Protein AF-A0A0B1SXX2-F1 (afdb_monomer_lite)

Radius of gyration: 34.98 Å; chains: 1; bounding box: 94×60×92 Å

Structure (mmCIF, N/CA/C/O backbone):
data_AF-A0A0B1SXX2-F1
#
_entry.id   AF-A0A0B1SXX2-F1
#
loop_
_atom_site.group_PDB
_atom_site.id
_atom_site.type_symbol
_atom_site.label_atom_id
_atom_site.label_alt_id
_atom_site.label_comp_id
_atom_site.label_asym_id
_atom_site.label_entity_id
_atom_site.label_seq_id
_atom_site.pdbx_PDB_ins_code
_atom_site.Cartn_x
_atom_site.Cartn_y
_atom_site.Cartn_z
_atom_site.occupancy
_atom_site.B_iso_or_equiv
_atom_site.auth_seq_id
_atom_site.auth_comp_id
_atom_site.auth_asym_id
_atom_site.auth_atom_id
_atom_site.pdbx_PDB_model_num
ATOM 1 N N . MET A 1 1 ? -47.640 12.838 12.685 1.00 38.44 1 MET A N 1
ATOM 2 C CA . MET A 1 1 ? -46.553 13.290 11.793 1.00 38.44 1 MET A CA 1
ATOM 3 C C . MET A 1 1 ? -46.350 12.170 10.792 1.00 38.44 1 MET A C 1
ATOM 5 O O . MET A 1 1 ? -45.943 11.088 11.199 1.00 38.44 1 MET A O 1
ATOM 9 N N . ALA A 1 2 ? -46.852 12.367 9.574 1.00 39.47 2 ALA A N 1
ATOM 10 C CA . ALA A 1 2 ? -46.887 11.352 8.527 1.00 39.47 2 ALA A CA 1
ATOM 11 C C . ALA A 1 2 ? -45.463 11.078 8.031 1.00 39.47 2 ALA A C 1
ATOM 13 O O . ALA A 1 2 ? -44.698 12.017 7.825 1.00 39.47 2 ALA A O 1
ATOM 14 N N . TRP A 1 3 ? -45.111 9.803 7.911 1.00 39.62 3 TRP A N 1
ATOM 15 C CA . TRP A 1 3 ? -43.877 9.366 7.275 1.00 39.62 3 TRP A CA 1
ATOM 16 C C . TRP A 1 3 ? -44.219 9.134 5.806 1.00 39.62 3 TRP A C 1
ATOM 18 O O . TRP A 1 3 ? -45.039 8.270 5.508 1.00 39.62 3 TRP A O 1
ATOM 28 N N . GLU A 1 4 ? -43.671 9.962 4.921 1.00 40.25 4 GLU A N 1
ATOM 29 C CA . GLU A 1 4 ? -43.727 9.747 3.476 1.00 40.25 4 GLU A CA 1
ATOM 30 C C . GLU A 1 4 ? -42.872 8.519 3.134 1.00 40.25 4 GLU A C 1
ATOM 32 O O . GLU A 1 4 ? -41.682 8.469 3.456 1.00 40.25 4 GLU A O 1
ATOM 37 N N . ASP A 1 5 ? -43.504 7.517 2.523 1.00 46.09 5 ASP A N 1
ATOM 38 C CA . ASP A 1 5 ? -42.837 6.397 1.863 1.00 46.09 5 ASP A CA 1
ATOM 39 C C . ASP A 1 5 ? -42.033 6.942 0.671 1.00 46.09 5 ASP A C 1
ATOM 41 O O . ASP A 1 5 ? -42.562 7.157 -0.418 1.00 46.09 5 ASP A O 1
ATOM 45 N N . GLU A 1 6 ? -40.742 7.204 0.885 1.00 47.69 6 GLU A N 1
ATOM 46 C CA . GLU A 1 6 ? -39.795 7.484 -0.196 1.00 47.69 6 GLU A CA 1
ATOM 47 C C . GLU A 1 6 ? -39.447 6.154 -0.888 1.00 47.69 6 GLU A C 1
ATOM 49 O O . GLU A 1 6 ? -38.603 5.372 -0.437 1.00 47.69 6 GLU A O 1
ATOM 54 N N . GLU A 1 7 ? -40.167 5.877 -1.973 1.00 42.81 7 GLU A N 1
ATOM 55 C CA . GLU A 1 7 ? -39.945 4.752 -2.875 1.00 42.81 7 GLU A CA 1
ATOM 56 C C . GLU A 1 7 ? -38.532 4.846 -3.480 1.00 42.81 7 GLU A C 1
ATOM 58 O O . GLU A 1 7 ? -38.200 5.747 -4.250 1.00 42.81 7 GLU A O 1
ATOM 63 N N . PHE A 1 8 ? -37.659 3.921 -3.078 1.00 40.41 8 PHE A N 1
ATOM 64 C CA . PHE A 1 8 ? -36.295 3.802 -3.584 1.00 40.41 8 PHE A CA 1
ATOM 65 C C . PHE A 1 8 ? -36.336 3.236 -5.010 1.00 40.41 8 PHE A C 1
ATOM 67 O O . PHE A 1 8 ? -36.324 2.021 -5.205 1.00 40.41 8 PHE A O 1
ATOM 74 N N . GLU A 1 9 ? -36.411 4.116 -6.010 1.00 41.41 9 GLU A N 1
ATOM 75 C CA . GLU A 1 9 ? -36.274 3.730 -7.415 1.00 41.41 9 GLU A CA 1
ATOM 76 C C . GLU A 1 9 ? -34.853 3.204 -7.701 1.00 41.41 9 GLU A C 1
ATOM 78 O O . GLU A 1 9 ? -33.850 3.889 -7.490 1.00 41.41 9 GLU A O 1
ATOM 83 N N . ASP A 1 10 ? -34.771 1.969 -8.209 1.00 41.34 10 ASP A N 1
ATOM 84 C CA . ASP A 1 10 ? -33.535 1.302 -8.627 1.00 41.34 10 ASP A CA 1
ATOM 85 C C . ASP A 1 10 ? -32.775 2.109 -9.706 1.00 41.34 10 ASP A C 1
ATOM 87 O O . ASP A 1 10 ? -33.121 2.102 -10.894 1.00 41.34 10 ASP A O 1
ATOM 91 N N . ASP A 1 11 ? -31.665 2.735 -9.301 1.00 44.66 11 ASP A N 1
ATOM 92 C CA . ASP A 1 11 ? -30.718 3.497 -10.142 1.00 44.66 11 ASP A CA 1
ATOM 93 C C . ASP A 1 11 ? -30.168 2.696 -11.353 1.00 44.66 11 ASP A C 1
ATOM 95 O O . ASP A 1 11 ? -29.676 3.267 -12.332 1.00 44.66 11 ASP A O 1
ATOM 99 N N . ASP A 1 12 ? -30.283 1.363 -11.338 1.00 44.81 12 ASP A N 1
ATOM 100 C CA . ASP A 1 12 ? -29.745 0.471 -12.373 1.00 44.81 12 ASP A CA 1
ATOM 101 C C . ASP A 1 12 ? -30.521 0.526 -13.706 1.00 44.81 12 ASP A C 1
ATOM 103 O O . ASP A 1 12 ? -29.951 0.240 -14.763 1.00 44.81 12 ASP A O 1
ATOM 107 N N . LYS A 1 13 ? -31.796 0.951 -13.714 1.00 41.09 13 LYS A N 1
ATOM 108 C CA . LYS A 1 13 ? -32.587 1.062 -14.962 1.00 41.09 13 LYS A CA 1
ATOM 109 C C . LYS A 1 13 ? -32.386 2.383 -15.710 1.00 41.09 13 LYS A C 1
ATOM 111 O O . LYS A 1 13 ? -32.702 2.462 -16.897 1.00 41.09 13 LYS A O 1
ATOM 116 N N . ARG A 1 14 ? -31.825 3.416 -15.070 1.00 40.06 14 ARG A N 1
ATOM 117 C CA . ARG A 1 14 ? -31.601 4.733 -15.702 1.00 40.06 14 ARG A CA 1
ATOM 118 C C . ARG A 1 14 ? -30.356 4.767 -16.595 1.00 40.06 14 ARG A C 1
ATOM 120 O O . ARG A 1 14 ? -30.252 5.619 -17.478 1.00 40.06 14 ARG A O 1
ATOM 127 N N . ALA A 1 15 ? -29.421 3.840 -16.390 1.00 43.47 15 ALA A N 1
ATOM 128 C CA . ALA A 1 15 ? -28.135 3.824 -17.083 1.00 43.47 15 ALA A CA 1
ATOM 129 C C . ALA A 1 15 ? -28.200 3.308 -18.535 1.00 43.47 15 ALA A C 1
ATOM 131 O O . ALA A 1 15 ? -27.293 3.594 -19.313 1.00 43.47 15 ALA A O 1
ATOM 132 N N . SER A 1 16 ? -29.248 2.575 -18.927 1.00 42.81 16 SER A N 1
ATOM 133 C CA . SER A 1 16 ? -29.294 1.873 -20.220 1.00 42.81 16 SER A CA 1
ATOM 134 C C . SER A 1 16 ? -29.963 2.642 -21.368 1.00 42.81 16 SER A C 1
ATOM 136 O O . SER A 1 16 ? -29.916 2.168 -22.498 1.00 42.81 16 SER A O 1
ATOM 138 N N . LYS A 1 17 ? -30.560 3.822 -21.126 1.00 42.28 17 LYS A N 1
ATOM 139 C CA . LYS A 1 17 ? -31.376 4.540 -22.135 1.00 42.28 17 LYS A CA 1
ATOM 140 C C . LYS A 1 17 ? -30.916 5.964 -22.475 1.00 42.28 17 LYS A C 1
ATOM 142 O O . LYS A 1 17 ? -31.708 6.780 -22.934 1.00 42.28 17 LYS A O 1
ATOM 147 N N . ARG A 1 18 ? -29.638 6.284 -22.262 1.00 43.81 18 ARG A N 1
ATOM 148 C CA . ARG A 1 18 ? -29.017 7.510 -22.793 1.00 43.81 18 ARG A CA 1
ATOM 149 C C . ARG A 1 18 ? -27.901 7.128 -23.756 1.00 43.81 18 ARG A C 1
ATOM 151 O O . ARG A 1 18 ? -26.726 7.194 -23.406 1.00 43.81 18 ARG A O 1
ATOM 158 N N . GLU A 1 19 ? -28.268 6.712 -24.965 1.00 45.94 19 GLU A N 1
ATOM 159 C CA . GLU A 1 19 ? -27.345 6.857 -26.089 1.00 45.94 19 GLU A CA 1
ATOM 160 C C . GLU A 1 19 ? -27.118 8.358 -26.274 1.00 45.94 19 GLU A C 1
ATOM 162 O O . GLU A 1 19 ? -28.038 9.110 -26.584 1.00 45.94 19 GLU A O 1
ATOM 167 N N . ALA A 1 20 ? -25.913 8.815 -25.941 1.00 48.19 20 ALA A N 1
ATOM 168 C CA . ALA A 1 20 ? -25.550 10.215 -26.050 1.00 48.19 20 ALA A CA 1
ATOM 169 C C . ALA A 1 20 ? -25.502 10.599 -27.533 1.00 48.19 20 ALA A C 1
ATOM 171 O O . ALA A 1 20 ? -24.623 10.142 -28.269 1.00 48.19 20 ALA A O 1
ATOM 172 N N . GLU A 1 21 ? -26.443 11.439 -27.959 1.00 43.25 21 GLU A N 1
ATOM 173 C CA . GLU A 1 21 ? -26.400 12.108 -29.253 1.00 43.25 21 GLU A CA 1
ATOM 174 C C . GLU A 1 21 ? -25.042 12.806 -29.405 1.00 43.25 21 GLU A C 1
ATOM 176 O O . GLU A 1 21 ? -24.606 13.565 -28.535 1.00 43.25 21 GLU A O 1
ATOM 181 N N . LYS A 1 22 ? -24.334 12.512 -30.502 1.00 53.94 22 LYS A N 1
ATOM 182 C CA . LYS A 1 22 ? -23.057 13.148 -30.844 1.00 53.94 22 LYS A CA 1
ATOM 183 C C . LYS A 1 22 ? -23.320 14.584 -31.291 1.00 53.94 22 LYS A C 1
ATOM 185 O O . LYS A 1 22 ? -23.250 14.899 -32.475 1.00 53.94 22 LYS A O 1
ATOM 190 N N . THR A 1 23 ? -23.623 15.456 -30.339 1.00 47.38 23 THR A N 1
ATOM 191 C CA . THR A 1 23 ? -23.624 16.898 -30.556 1.00 47.38 23 THR A CA 1
ATOM 192 C C . THR A 1 23 ? -22.193 17.348 -30.826 1.00 47.38 23 THR A C 1
ATOM 194 O O . THR A 1 23 ? -21.265 17.006 -30.091 1.00 47.38 23 THR A O 1
ATOM 197 N N . ILE A 1 24 ? -22.032 18.089 -31.914 1.00 56.12 24 ILE A N 1
ATOM 198 C CA . ILE A 1 24 ? -20.782 18.619 -32.449 1.00 56.12 24 ILE A CA 1
ATOM 199 C C . ILE A 1 24 ? -20.126 19.487 -31.362 1.00 56.12 24 ILE A C 1
ATOM 201 O O . ILE A 1 24 ? -20.618 20.559 -31.025 1.00 56.12 24 ILE A O 1
ATOM 205 N N . LEU A 1 25 ? -19.053 18.978 -30.754 1.00 49.06 25 LEU A N 1
ATOM 206 C CA . LEU A 1 25 ? -18.318 19.628 -29.668 1.00 49.06 25 LEU A CA 1
ATOM 207 C C . LEU A 1 25 ? -17.176 20.465 -30.253 1.00 49.06 25 LEU A C 1
ATOM 209 O O . LEU A 1 25 ? -16.381 19.954 -31.044 1.00 49.06 25 LEU A O 1
ATOM 213 N N . GLY A 1 26 ? -17.112 21.739 -29.853 1.00 58.38 26 GLY A N 1
ATOM 214 C CA . GLY A 1 26 ? -16.069 22.690 -30.246 1.00 58.38 26 GLY A CA 1
ATOM 215 C C . GLY A 1 26 ? -14.650 22.160 -30.013 1.00 58.38 26 GLY A C 1
ATOM 216 O O . GLY A 1 26 ? -14.427 21.241 -29.221 1.00 58.38 26 GLY A O 1
ATOM 217 N N . GLU A 1 27 ? -13.687 22.739 -30.730 1.00 60.66 27 GLU A N 1
ATOM 218 C CA . GLU A 1 27 ? -12.319 22.227 -30.880 1.00 60.66 27 GLU A CA 1
ATOM 219 C C . GLU A 1 27 ? -11.578 21.892 -29.574 1.00 60.66 27 GLU A C 1
ATOM 221 O O . GLU A 1 27 ? -10.757 20.970 -29.556 1.00 60.66 27 GLU A O 1
ATOM 226 N N . ASP A 1 28 ? -11.945 22.544 -28.472 1.00 60.97 28 ASP A N 1
ATOM 227 C CA . ASP A 1 28 ? -11.335 22.391 -27.148 1.00 60.97 28 ASP A CA 1
ATOM 228 C C . ASP A 1 28 ? -11.799 21.152 -26.357 1.00 60.97 28 ASP A C 1
ATOM 230 O O . ASP A 1 28 ? -11.174 20.775 -25.361 1.00 60.97 28 ASP A O 1
ATOM 234 N N . LEU A 1 29 ? -12.870 20.479 -26.796 1.00 61.47 29 LEU A N 1
ATOM 235 C CA . LEU A 1 29 ? -13.431 19.284 -26.146 1.00 61.47 29 LEU A CA 1
ATOM 236 C C . LEU A 1 29 ? -13.191 17.991 -26.940 1.00 61.47 29 LEU A C 1
ATOM 238 O O . LEU A 1 29 ? -13.744 16.939 -26.602 1.00 61.47 29 LEU A O 1
ATOM 242 N N . LYS A 1 30 ? -12.317 18.030 -27.958 1.00 68.19 30 LYS A N 1
ATOM 243 C CA . LYS A 1 30 ? -11.840 16.817 -28.638 1.00 68.19 30 LYS A CA 1
ATOM 244 C C . LYS A 1 30 ? -11.280 15.841 -27.583 1.00 68.19 30 LYS A C 1
ATOM 246 O O . LYS A 1 30 ? -10.455 16.242 -26.754 1.00 68.19 30 LYS A O 1
ATOM 251 N N . PRO A 1 31 ? -11.695 14.558 -27.577 1.00 67.50 31 PRO A N 1
ATOM 252 C CA . PRO A 1 31 ? -11.193 13.592 -26.609 1.00 67.50 31 PRO A CA 1
ATOM 253 C C . PRO A 1 31 ? -9.675 13.486 -26.761 1.00 67.50 31 PRO A C 1
ATOM 255 O O . PRO A 1 31 ? -9.177 12.989 -27.772 1.00 67.50 31 PRO A O 1
ATOM 258 N N . LYS A 1 32 ? -8.923 13.971 -25.762 1.00 70.31 32 LYS A N 1
ATOM 259 C CA . LYS A 1 32 ? -7.459 13.874 -25.766 1.00 70.31 32 LYS A CA 1
ATOM 260 C C . LYS A 1 32 ? -7.076 12.411 -25.969 1.00 70.31 32 LYS A C 1
ATOM 262 O O . LYS A 1 32 ? -7.531 11.543 -25.218 1.00 70.31 32 LYS A O 1
ATOM 267 N N . ALA A 1 33 ? -6.250 12.146 -26.981 1.00 78.00 33 ALA A N 1
ATOM 268 C CA . ALA A 1 33 ? -5.800 10.797 -27.292 1.00 78.00 33 ALA A CA 1
ATOM 269 C C . ALA A 1 33 ? -5.255 10.127 -26.021 1.00 78.00 33 ALA A C 1
ATOM 271 O O . ALA A 1 33 ? -4.433 10.696 -25.293 1.00 78.00 33 ALA A O 1
ATOM 272 N N . LYS A 1 34 ? -5.751 8.922 -25.719 1.00 75.00 34 LYS A N 1
ATOM 273 C CA . LYS A 1 34 ? -5.321 8.170 -24.536 1.00 75.00 34 LYS A CA 1
ATOM 274 C C . LYS A 1 34 ? -3.820 7.913 -24.662 1.00 75.00 34 LYS A C 1
ATOM 276 O O . LYS A 1 34 ? -3.388 7.201 -25.565 1.00 75.00 34 LYS A O 1
ATOM 281 N N . LYS A 1 35 ? -3.022 8.477 -23.749 1.00 78.12 35 LYS A N 1
ATOM 282 C CA . LYS A 1 35 ? -1.579 8.208 -23.687 1.00 78.12 35 LYS A CA 1
ATOM 283 C C . LYS A 1 35 ? -1.373 6.695 -23.542 1.00 78.12 35 LYS A C 1
ATOM 285 O O . LYS A 1 35 ? -1.924 6.087 -22.619 1.00 78.12 35 LYS A O 1
ATOM 290 N N . ARG A 1 36 ? -0.614 6.085 -24.460 1.00 81.25 36 ARG A N 1
ATOM 291 C CA . ARG A 1 36 ? -0.270 4.654 -24.402 1.00 81.25 36 ARG A CA 1
ATOM 292 C C . ARG A 1 36 ? 0.419 4.375 -23.063 1.00 81.25 36 ARG A C 1
ATOM 294 O O . ARG A 1 36 ? 1.288 5.133 -22.639 1.00 81.25 36 ARG A O 1
ATOM 301 N N . ARG A 1 37 ? 0.002 3.316 -22.364 1.00 84.94 37 ARG A N 1
ATOM 302 C CA . ARG A 1 37 ? 0.627 2.917 -21.094 1.00 84.94 37 ARG A CA 1
ATOM 303 C C . ARG A 1 37 ? 1.923 2.180 -21.416 1.00 84.94 37 ARG A C 1
ATOM 305 O O . ARG A 1 37 ? 1.864 1.113 -22.016 1.00 84.94 37 ARG A O 1
ATOM 312 N N . LEU A 1 38 ? 3.058 2.751 -21.026 1.00 89.56 38 LEU A N 1
ATOM 313 C CA . LEU A 1 38 ? 4.362 2.122 -21.223 1.00 89.56 38 LEU A CA 1
ATOM 314 C C . LEU A 1 38 ? 4.606 1.024 -20.181 1.00 89.56 38 LEU A C 1
ATOM 316 O O . LEU A 1 38 ? 4.158 1.117 -19.033 1.00 89.56 38 LEU A O 1
ATOM 320 N N . THR A 1 39 ? 5.340 -0.011 -20.582 1.00 92.94 39 THR A N 1
ATOM 321 C CA . THR A 1 39 ? 5.873 -1.018 -19.659 1.00 92.94 39 THR A CA 1
ATOM 322 C C . THR A 1 39 ? 7.029 -0.433 -18.831 1.00 92.94 39 THR A C 1
ATOM 324 O O . THR A 1 39 ? 7.650 0.544 -19.248 1.00 92.94 39 THR A O 1
ATOM 327 N N . PRO A 1 40 ? 7.375 -1.014 -17.665 1.00 93.44 40 PRO A N 1
ATOM 328 C CA . PRO A 1 40 ? 8.536 -0.572 -16.882 1.00 93.44 40 PRO A CA 1
ATOM 329 C C . PRO A 1 40 ? 9.849 -0.585 -17.677 1.00 93.44 40 PRO A C 1
ATOM 331 O O . PRO A 1 40 ? 10.714 0.252 -17.462 1.00 93.44 40 PRO A O 1
ATOM 334 N N . GLU A 1 41 ? 9.973 -1.527 -18.611 1.00 92.00 41 GLU A N 1
ATOM 335 C CA . GLU A 1 41 ? 11.119 -1.654 -19.513 1.00 92.00 41 GLU A CA 1
ATOM 336 C C . GLU A 1 41 ? 11.163 -0.515 -20.539 1.00 92.00 41 GLU A C 1
ATOM 338 O O . GLU A 1 41 ? 12.215 0.070 -20.762 1.00 92.00 41 GLU A O 1
ATOM 343 N N . GLN A 1 42 ? 10.012 -0.137 -21.101 1.00 92.25 42 GLN A N 1
ATOM 344 C CA . GLN A 1 42 ? 9.904 1.013 -22.003 1.00 92.25 42 GLN A CA 1
ATOM 345 C C . GLN A 1 42 ? 10.136 2.344 -21.279 1.00 92.25 42 GLN A C 1
ATOM 347 O O . GLN A 1 42 ? 10.678 3.270 -21.870 1.00 92.25 42 GLN A O 1
ATOM 352 N N . LEU A 1 43 ? 9.745 2.450 -20.006 1.00 93.50 43 LEU A N 1
ATOM 353 C CA . LEU A 1 43 ? 10.061 3.620 -19.183 1.00 93.50 43 LEU A CA 1
ATOM 354 C C . LEU A 1 43 ? 11.566 3.736 -18.927 1.00 93.50 43 LEU A C 1
ATOM 356 O O . LEU A 1 43 ? 12.102 4.832 -19.041 1.00 93.50 43 LEU A O 1
ATOM 360 N N . ALA A 1 44 ? 12.245 2.618 -18.652 1.00 94.12 44 ALA A N 1
ATOM 361 C CA . ALA A 1 44 ? 13.699 2.598 -18.499 1.00 94.12 44 ALA A CA 1
ATOM 362 C C . ALA A 1 44 ? 14.427 2.954 -19.809 1.00 94.12 44 ALA A C 1
ATOM 364 O O . ALA A 1 44 ? 15.379 3.726 -19.785 1.00 94.12 44 ALA A O 1
ATOM 365 N N . LEU A 1 45 ? 13.947 2.470 -20.961 1.00 93.19 45 LEU A N 1
ATOM 366 C CA . LEU A 1 45 ? 14.451 2.919 -22.266 1.00 93.19 45 LEU A CA 1
ATOM 367 C C . LEU A 1 45 ? 14.218 4.418 -22.484 1.00 93.19 45 LEU A C 1
ATOM 369 O O . LEU A 1 45 ? 15.110 5.122 -22.942 1.00 93.19 45 LEU A O 1
ATOM 373 N N . GLY A 1 46 ? 13.032 4.919 -22.131 1.00 92.31 46 GLY A N 1
ATOM 374 C CA . GLY A 1 46 ? 12.725 6.347 -22.203 1.00 92.31 46 GLY A CA 1
ATOM 375 C C . GLY A 1 46 ? 13.669 7.189 -21.344 1.00 92.31 46 GLY A C 1
ATOM 376 O O . GLY A 1 46 ? 14.109 8.248 -21.775 1.00 92.31 46 GLY A O 1
ATOM 377 N N . GLU A 1 47 ? 14.038 6.700 -20.160 1.00 92.75 47 GLU A N 1
ATOM 378 C CA . GLU A 1 47 ? 15.053 7.331 -19.313 1.00 92.75 47 GLU A CA 1
ATOM 379 C C . GLU A 1 47 ? 16.428 7.366 -19.996 1.00 92.75 47 GLU A C 1
ATOM 381 O O . GLU A 1 47 ? 17.073 8.410 -19.986 1.00 92.75 47 GLU A O 1
ATOM 386 N N . GLN A 1 48 ? 16.854 6.281 -20.653 1.00 91.69 48 GLN A N 1
ATOM 387 C CA . GLN A 1 48 ? 18.113 6.252 -21.412 1.00 91.69 48 GLN A CA 1
ATOM 388 C C . GLN A 1 48 ? 18.118 7.217 -22.601 1.00 91.69 48 GLN A C 1
ATOM 390 O O . GLN A 1 48 ? 19.138 7.855 -22.855 1.00 91.69 48 GLN A O 1
ATOM 395 N N . LEU A 1 49 ? 16.988 7.367 -23.296 1.00 93.12 49 LEU A N 1
ATOM 396 C CA . LEU A 1 49 ? 16.841 8.357 -24.368 1.00 93.12 49 LEU A CA 1
ATOM 397 C C . LEU A 1 49 ? 16.973 9.794 -23.838 1.00 93.12 49 LEU A C 1
ATOM 399 O O . LEU A 1 49 ? 17.541 10.648 -24.510 1.00 93.12 49 LEU A O 1
ATOM 403 N N . ILE A 1 50 ? 16.464 10.062 -22.632 1.00 94.69 50 ILE A N 1
ATOM 404 C CA . ILE A 1 50 ? 16.513 11.392 -22.005 1.00 94.69 50 ILE A CA 1
ATOM 405 C C . ILE A 1 50 ? 17.893 11.684 -21.401 1.00 94.69 50 ILE A C 1
ATOM 407 O O . ILE A 1 50 ? 18.322 12.835 -21.392 1.00 94.69 50 ILE A O 1
ATOM 411 N N . TYR A 1 51 ? 18.582 10.665 -20.882 1.00 92.44 51 TYR A N 1
ATOM 412 C CA . TYR A 1 51 ? 19.804 10.835 -20.095 1.00 92.44 51 TYR A CA 1
ATOM 413 C C . TYR A 1 51 ? 20.923 11.555 -20.857 1.00 92.44 51 TYR A C 1
ATOM 415 O O . TYR A 1 51 ? 21.568 12.449 -20.309 1.00 92.44 51 TYR A O 1
ATOM 423 N N . SER A 1 52 ? 21.176 11.178 -22.114 1.00 94.69 52 SER A N 1
ATOM 424 C CA . SER A 1 52 ? 22.224 11.793 -22.929 1.00 94.69 52 SER A CA 1
ATOM 425 C C . SER A 1 52 ? 22.015 11.552 -24.425 1.00 94.69 52 SER A C 1
ATOM 427 O O . SER A 1 52 ? 21.411 10.563 -24.832 1.00 94.69 52 SER A O 1
ATOM 429 N N . SER A 1 53 ? 22.600 12.409 -25.265 1.00 94.06 53 SER A N 1
ATOM 430 C CA . SER A 1 53 ? 22.603 12.210 -26.722 1.00 94.06 53 SER A CA 1
ATOM 431 C C . SER A 1 53 ? 23.363 10.953 -27.159 1.00 94.06 53 SER A C 1
ATOM 433 O O . SER A 1 53 ? 23.033 10.368 -28.185 1.00 94.06 53 SER A O 1
ATOM 435 N N . LYS A 1 54 ? 24.366 10.515 -26.387 1.00 94.19 54 LYS A N 1
ATOM 436 C CA . LYS A 1 54 ? 25.124 9.285 -26.662 1.00 94.19 54 LYS A CA 1
ATOM 437 C C . LYS A 1 54 ? 24.289 8.044 -26.372 1.00 94.19 54 LYS A C 1
ATOM 439 O O . LYS A 1 54 ? 24.152 7.195 -27.239 1.00 94.19 54 LYS A O 1
ATOM 444 N N . SER A 1 55 ? 23.667 7.990 -25.197 1.00 93.00 55 SER A N 1
ATOM 445 C CA . SER A 1 55 ? 22.764 6.895 -24.837 1.00 93.00 55 SER A CA 1
ATOM 446 C C . SER A 1 55 ? 21.540 6.840 -25.752 1.00 93.00 55 SER A C 1
ATOM 448 O O . SER A 1 55 ? 21.060 5.753 -26.051 1.00 93.00 55 SER A O 1
ATOM 450 N N . ALA A 1 56 ? 21.064 7.984 -26.256 1.00 94.31 56 ALA A N 1
ATOM 451 C CA . ALA A 1 56 ? 20.033 8.004 -27.289 1.00 94.31 56 ALA A CA 1
ATOM 452 C C . ALA A 1 56 ? 20.495 7.312 -28.584 1.00 94.31 56 ALA A C 1
ATOM 454 O O . ALA A 1 56 ? 19.807 6.413 -29.064 1.00 94.31 56 ALA A O 1
ATOM 455 N N . ARG A 1 57 ? 21.690 7.650 -29.091 1.00 95.06 57 ARG A N 1
ATOM 456 C CA . ARG A 1 57 ? 22.277 6.998 -30.277 1.00 95.06 57 ARG A CA 1
ATOM 457 C C . ARG A 1 57 ? 22.490 5.499 -30.076 1.00 95.06 57 ARG A C 1
ATOM 459 O O . ARG A 1 57 ? 22.159 4.720 -30.956 1.00 95.06 57 ARG A O 1
ATOM 466 N N . GLU A 1 58 ? 22.967 5.078 -28.906 1.00 93.12 58 GLU A N 1
ATOM 467 C CA . GLU A 1 58 ? 23.135 3.652 -28.585 1.00 93.12 58 GLU A CA 1
ATOM 468 C C . GLU A 1 58 ? 21.801 2.887 -28.638 1.00 93.12 58 GLU A C 1
ATOM 470 O O . GLU A 1 58 ? 21.749 1.743 -29.091 1.00 93.12 58 GLU A O 1
ATOM 475 N N . VAL A 1 59 ? 20.703 3.513 -28.200 1.00 93.25 59 VAL A N 1
ATOM 476 C CA . VAL A 1 59 ? 19.357 2.926 -28.288 1.00 93.25 59 VAL A CA 1
ATOM 477 C C . VAL A 1 59 ? 18.869 2.868 -29.741 1.00 93.25 59 VAL A C 1
ATOM 479 O O . VAL A 1 59 ? 18.257 1.872 -30.129 1.00 93.25 59 VAL A O 1
ATOM 482 N N . GLU A 1 60 ? 19.155 3.890 -30.550 1.00 93.00 60 GLU A N 1
ATOM 483 C CA . GLU A 1 60 ? 18.838 3.919 -31.988 1.00 93.00 60 GLU A CA 1
ATOM 484 C C . GLU A 1 60 ? 19.595 2.826 -32.756 1.00 93.00 60 GLU A C 1
ATOM 486 O O . GLU A 1 60 ? 18.987 2.042 -33.488 1.00 93.00 60 GLU A O 1
ATOM 491 N N . GLU A 1 61 ? 20.902 2.708 -32.523 1.00 93.06 61 GLU A N 1
ATOM 492 C CA . GLU A 1 61 ? 21.747 1.651 -33.083 1.00 93.06 61 GLU A CA 1
ATOM 493 C C . GLU A 1 61 ? 21.284 0.265 -32.623 1.00 93.06 61 GLU A C 1
ATOM 495 O O . GLU A 1 61 ? 21.211 -0.670 -33.419 1.00 93.06 61 GLU A O 1
ATOM 500 N N . TRP A 1 62 ? 20.892 0.118 -31.351 1.00 91.75 62 TRP A N 1
ATOM 501 C CA . TRP A 1 62 ? 20.338 -1.139 -30.847 1.00 91.75 62 TRP A CA 1
ATOM 502 C C . TRP A 1 62 ? 19.020 -1.524 -31.538 1.00 91.75 62 TRP A C 1
ATOM 504 O O . TRP A 1 62 ? 18.735 -2.726 -31.671 1.00 91.75 62 TRP A O 1
ATOM 514 N N . GLY A 1 63 ? 18.238 -0.527 -31.967 1.00 90.25 63 GLY A N 1
ATOM 515 C CA . GLY A 1 63 ? 16.993 -0.691 -32.711 1.00 90.25 63 GLY A CA 1
ATOM 516 C C . GLY A 1 63 ? 17.191 -1.432 -34.031 1.00 90.25 63 GLY A C 1
ATOM 517 O O . GLY A 1 63 ? 16.379 -2.297 -34.358 1.00 90.25 63 GLY A O 1
ATOM 518 N N . TRP A 1 64 ? 18.311 -1.199 -34.717 1.00 90.44 64 TRP A N 1
ATOM 519 C CA . TRP A 1 64 ? 18.712 -1.984 -35.881 1.00 90.44 64 TRP A CA 1
ATOM 520 C C . TRP A 1 64 ? 19.169 -3.388 -35.463 1.00 90.44 64 TRP A C 1
ATOM 522 O O . TRP A 1 64 ? 20.139 -3.589 -34.727 1.00 90.44 64 TRP A O 1
ATOM 532 N N . ASN A 1 65 ? 18.417 -4.408 -35.878 1.00 88.50 65 ASN A N 1
ATOM 533 C CA . ASN A 1 65 ? 18.661 -5.796 -35.501 1.00 88.50 65 ASN A CA 1
ATOM 534 C C . ASN A 1 65 ? 18.109 -6.777 -36.549 1.00 88.50 65 ASN A C 1
ATOM 536 O O . ASN A 1 65 ? 17.468 -6.379 -37.510 1.00 88.50 65 ASN A O 1
ATOM 540 N N . ARG A 1 66 ? 18.351 -8.079 -36.356 1.00 87.25 66 ARG A N 1
ATOM 541 C CA . ARG A 1 66 ? 17.891 -9.140 -37.273 1.00 87.25 66 ARG A CA 1
ATOM 542 C C . ARG A 1 66 ? 16.370 -9.140 -37.508 1.00 87.25 66 ARG A C 1
ATOM 544 O O . ARG A 1 66 ? 15.928 -9.633 -38.534 1.00 87.25 66 ARG A O 1
ATOM 551 N N . TYR A 1 67 ? 15.594 -8.623 -36.562 1.00 85.56 67 TYR A N 1
ATOM 552 C CA . TYR A 1 67 ? 14.134 -8.706 -36.510 1.00 85.56 67 TYR A CA 1
ATOM 553 C C . TYR A 1 67 ? 13.443 -7.392 -36.928 1.00 85.56 67 TYR A C 1
ATOM 555 O O . TYR A 1 67 ? 12.305 -7.144 -36.533 1.00 85.56 67 TYR A O 1
ATOM 563 N N . THR A 1 68 ? 14.132 -6.499 -37.651 1.00 81.38 68 THR A N 1
ATOM 564 C CA . THR A 1 68 ? 13.560 -5.211 -38.091 1.00 81.38 68 THR A CA 1
ATOM 565 C C . THR A 1 68 ? 12.743 -5.301 -39.374 1.00 81.38 68 THR A C 1
ATOM 567 O O . THR A 1 68 ? 11.893 -4.445 -39.598 1.00 81.38 68 THR A O 1
ATOM 570 N N . ASN A 1 69 ? 12.983 -6.317 -40.204 1.00 76.75 69 ASN A N 1
ATOM 571 C CA . ASN A 1 69 ? 12.317 -6.486 -41.494 1.00 76.75 69 ASN A CA 1
ATOM 572 C C . ASN A 1 69 ? 11.175 -7.495 -41.341 1.00 76.75 69 ASN A C 1
ATOM 574 O O . ASN A 1 69 ? 11.373 -8.680 -41.589 1.00 76.75 69 ASN A O 1
ATOM 578 N N . ASN A 1 70 ? 10.016 -7.026 -40.878 1.00 79.75 70 ASN A N 1
ATOM 579 C CA . ASN A 1 70 ? 8.830 -7.868 -40.721 1.00 79.75 70 ASN A CA 1
ATOM 580 C C . ASN A 1 70 ? 7.907 -7.687 -41.930 1.00 79.75 70 ASN A C 1
ATOM 582 O O . ASN A 1 70 ? 7.584 -6.551 -42.282 1.00 79.75 70 ASN A O 1
ATOM 586 N N . ASP A 1 71 ? 7.487 -8.798 -42.531 1.00 84.81 71 ASP A N 1
ATOM 587 C CA . ASP A 1 71 ? 6.518 -8.817 -43.626 1.00 84.81 71 ASP A CA 1
ATOM 588 C C . ASP A 1 71 ? 5.103 -8.468 -43.111 1.00 84.81 71 ASP A C 1
ATOM 590 O O . ASP A 1 71 ? 4.787 -8.633 -41.928 1.00 84.81 71 ASP A O 1
ATOM 594 N N . GLU A 1 72 ? 4.231 -7.968 -43.991 1.00 87.00 72 GLU A N 1
ATOM 595 C CA . GLU A 1 72 ? 2.836 -7.640 -43.663 1.00 87.00 72 GLU A CA 1
ATOM 596 C C . GLU A 1 72 ? 1.871 -8.731 -44.169 1.00 87.00 72 GLU A C 1
ATOM 598 O O . GLU A 1 72 ? 2.132 -9.395 -45.170 1.00 87.00 72 GLU A O 1
ATOM 603 N N . GLY A 1 73 ? 0.731 -8.923 -43.490 1.00 88.56 73 GLY A N 1
ATOM 604 C CA . GLY A 1 73 ? -0.328 -9.848 -43.934 1.00 88.56 73 GLY A CA 1
ATOM 605 C C . GLY A 1 73 ? -0.202 -11.305 -43.465 1.00 88.56 73 GLY A C 1
ATOM 606 O O . GLY A 1 73 ? -0.784 -12.198 -44.081 1.0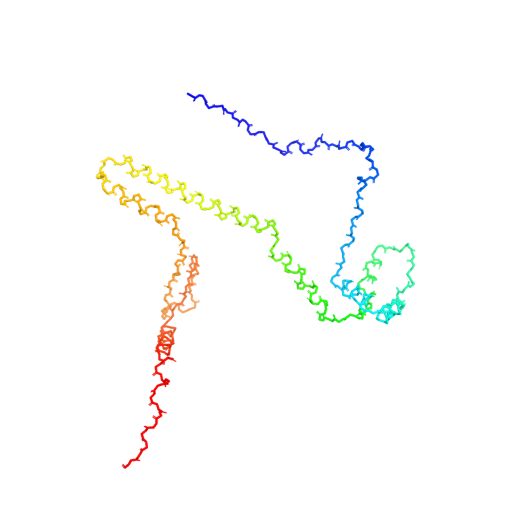0 88.56 73 GLY A O 1
ATOM 607 N N . LEU A 1 74 ? 0.536 -11.566 -42.384 1.00 90.06 74 LEU A N 1
ATOM 608 C CA . LEU A 1 74 ? 0.733 -12.916 -41.853 1.00 90.06 74 LEU A CA 1
ATOM 609 C C . LEU A 1 74 ? -0.434 -13.368 -40.960 1.00 90.06 74 LEU A C 1
ATOM 611 O O . LEU A 1 74 ? -1.072 -12.535 -40.313 1.00 90.06 74 LEU A O 1
ATOM 615 N N . PRO A 1 75 ? -0.699 -14.685 -40.870 1.00 94.94 75 PRO A N 1
ATOM 616 C CA . PRO A 1 75 ? -1.696 -15.219 -39.949 1.00 94.94 75 PRO A CA 1
ATOM 617 C C . PRO A 1 75 ? -1.406 -14.866 -38.482 1.00 94.94 75 PRO A C 1
ATOM 619 O O . PRO A 1 75 ? -0.264 -14.949 -38.028 1.00 94.94 75 PRO A O 1
ATOM 622 N N . ASP A 1 76 ? -2.458 -14.589 -37.707 1.00 93.25 76 ASP A N 1
ATOM 623 C CA . ASP A 1 76 ? -2.343 -14.186 -36.295 1.00 93.25 76 ASP A CA 1
ATOM 624 C C . ASP A 1 76 ? -1.553 -15.190 -35.441 1.00 93.25 76 ASP A C 1
ATOM 626 O O . ASP A 1 76 ? -0.761 -14.797 -34.585 1.00 93.25 76 ASP A O 1
ATOM 630 N N . TRP A 1 77 ? -1.720 -16.494 -35.694 1.00 93.94 77 TRP A N 1
ATOM 631 C CA . TRP A 1 77 ? -1.013 -17.540 -34.948 1.00 93.94 77 TRP A CA 1
ATOM 632 C C . TRP A 1 77 ? 0.509 -17.470 -35.140 1.00 93.94 77 TRP A C 1
ATOM 634 O O . TRP A 1 77 ? 1.253 -17.772 -34.208 1.00 93.94 77 TRP A O 1
ATOM 644 N N . PHE A 1 78 ? 0.964 -17.049 -36.323 1.00 91.75 78 PHE A N 1
ATOM 645 C CA . PHE A 1 78 ? 2.379 -16.905 -36.647 1.00 91.75 78 PHE A CA 1
ATOM 646 C C . PHE A 1 78 ? 2.955 -15.649 -35.983 1.00 91.75 78 PHE A C 1
ATOM 648 O O . PHE A 1 78 ? 3.958 -15.730 -35.280 1.00 91.75 78 PHE A O 1
ATOM 655 N N . VAL A 1 79 ? 2.249 -14.516 -36.077 1.00 91.38 79 VAL A N 1
ATOM 656 C CA . VAL A 1 79 ? 2.642 -13.250 -35.428 1.00 91.38 79 VAL A CA 1
ATOM 657 C C . VAL A 1 79 ? 2.711 -13.391 -33.901 1.00 91.38 79 VAL A C 1
ATOM 659 O O . VAL A 1 79 ? 3.600 -12.844 -33.239 1.00 91.38 79 VAL A O 1
ATOM 662 N N . GLU A 1 80 ? 1.775 -14.127 -33.299 1.00 91.38 80 GLU A N 1
ATOM 663 C CA . GLU A 1 80 ? 1.797 -14.397 -31.862 1.00 91.38 80 GLU A CA 1
ATOM 664 C C . GLU A 1 80 ? 2.985 -15.255 -31.428 1.00 91.38 80 GLU A C 1
ATOM 666 O O . GLU A 1 80 ? 3.510 -15.045 -30.325 1.00 91.38 80 GLU A O 1
ATOM 671 N N . ASP A 1 81 ? 3.381 -16.220 -32.257 1.00 93.12 81 ASP A N 1
ATOM 672 C CA . ASP A 1 81 ? 4.526 -17.083 -31.993 1.00 93.12 81 ASP A CA 1
ATOM 673 C C . ASP A 1 81 ? 5.850 -16.330 -32.167 1.00 93.12 81 ASP A C 1
ATOM 675 O O . ASP A 1 81 ? 6.701 -16.356 -31.271 1.00 93.12 81 ASP A O 1
ATOM 679 N N . GLU A 1 82 ? 5.972 -15.533 -33.230 1.00 90.38 82 GLU A N 1
ATOM 680 C CA . GLU A 1 82 ? 7.098 -14.621 -33.423 1.00 90.38 82 GLU A CA 1
ATOM 681 C C . GLU A 1 82 ? 7.241 -13.672 -32.236 1.00 90.38 82 GLU A C 1
ATOM 683 O O . GLU A 1 82 ? 8.311 -13.579 -31.642 1.00 90.38 82 GLU A O 1
ATOM 688 N N . ARG A 1 83 ? 6.159 -13.044 -31.763 1.00 88.88 83 ARG A N 1
ATOM 689 C CA . ARG A 1 83 ? 6.223 -12.127 -30.610 1.00 88.88 83 ARG A CA 1
ATOM 690 C C . ARG A 1 83 ? 6.782 -12.781 -29.337 1.00 88.88 83 ARG A C 1
ATOM 692 O O . ARG A 1 83 ? 7.318 -12.078 -28.472 1.00 88.88 83 ARG A O 1
ATOM 699 N N . LYS A 1 84 ? 6.636 -14.100 -29.169 1.00 90.69 84 LYS A N 1
ATOM 700 C CA . LYS A 1 84 ? 7.186 -14.836 -28.017 1.00 90.69 84 LYS A CA 1
ATOM 701 C C . LYS A 1 84 ? 8.680 -15.098 -28.184 1.00 90.69 84 LYS A C 1
ATOM 703 O O . LYS A 1 84 ? 9.427 -14.873 -27.229 1.00 90.69 84 LYS A O 1
ATOM 708 N N . HIS A 1 85 ? 9.098 -15.546 -29.366 1.00 88.94 85 HIS A N 1
ATOM 709 C CA . HIS A 1 85 ? 10.452 -16.043 -29.620 1.00 88.94 85 HIS A CA 1
ATOM 710 C C . HIS A 1 85 ? 11.412 -14.970 -30.165 1.00 88.94 85 HIS A C 1
ATOM 712 O O . HIS A 1 85 ? 12.605 -14.988 -29.861 1.00 88.94 85 HIS A O 1
ATOM 718 N N . TYR A 1 86 ? 10.906 -13.980 -30.898 1.00 88.25 86 TYR A N 1
ATOM 719 C CA . TYR A 1 86 ? 11.677 -12.924 -31.556 1.00 88.25 86 TYR A CA 1
ATOM 720 C C . TYR A 1 86 ? 11.858 -11.734 -30.608 1.00 88.25 86 TYR A C 1
ATOM 722 O O . TYR A 1 86 ? 11.287 -10.657 -30.777 1.00 88.25 86 TYR A O 1
ATOM 730 N N . ARG A 1 87 ? 12.645 -11.932 -29.541 1.00 86.06 87 ARG A N 1
ATOM 731 C CA . ARG A 1 87 ? 12.900 -10.893 -28.528 1.00 86.06 87 ARG A CA 1
ATOM 732 C C . ARG A 1 87 ? 14.393 -10.698 -28.285 1.00 86.06 87 ARG A C 1
ATOM 734 O O . ARG A 1 87 ? 15.047 -11.519 -27.646 1.00 86.06 87 ARG A O 1
ATOM 741 N N . LYS A 1 88 ? 14.928 -9.563 -28.744 1.00 88.00 88 LYS A N 1
ATOM 742 C CA . LYS A 1 88 ? 16.276 -9.097 -28.380 1.00 88.00 88 LYS A CA 1
ATOM 743 C C . LYS A 1 88 ? 16.264 -8.565 -26.941 1.00 88.00 88 LYS A C 1
ATOM 745 O O . LYS A 1 88 ? 15.328 -7.875 -26.538 1.00 88.00 88 LYS A O 1
ATOM 750 N N . GLN A 1 89 ? 17.303 -8.879 -26.168 1.00 87.94 89 GLN A N 1
ATOM 751 C CA . GLN A 1 89 ? 17.466 -8.349 -24.811 1.00 87.94 89 GLN A CA 1
ATOM 752 C C . GLN A 1 89 ? 17.668 -6.830 -24.866 1.00 87.94 89 GLN A C 1
ATOM 754 O O . GLN A 1 89 ? 18.530 -6.344 -25.602 1.00 87.94 89 GLN A O 1
ATOM 759 N N . LEU A 1 90 ? 16.862 -6.099 -24.098 1.00 88.31 90 LEU A N 1
ATOM 760 C CA . LEU A 1 90 ? 16.900 -4.639 -24.037 1.00 88.31 90 LEU A CA 1
ATOM 761 C C . LEU A 1 90 ? 18.217 -4.151 -23.405 1.00 88.31 90 LEU A C 1
ATOM 763 O O . LEU A 1 90 ? 18.643 -4.739 -22.406 1.00 88.31 90 LEU A O 1
ATOM 767 N N . PRO A 1 91 ? 18.827 -3.059 -23.904 1.00 88.12 91 PRO A N 1
ATOM 768 C CA . PRO A 1 91 ? 20.083 -2.513 -23.395 1.00 88.12 91 PRO A CA 1
ATOM 769 C C . PRO A 1 91 ? 19.854 -1.666 -22.130 1.00 88.12 91 PRO A C 1
ATOM 771 O O . PRO A 1 91 ? 20.448 -0.610 -21.963 1.00 88.12 91 PRO A O 1
ATOM 774 N N . VAL A 1 92 ? 18.968 -2.108 -21.232 1.00 88.12 92 VAL A N 1
ATOM 775 C CA . VAL A 1 92 ? 18.575 -1.380 -20.016 1.00 88.12 92 VAL A CA 1
ATOM 776 C C . VAL A 1 92 ? 19.206 -1.991 -18.773 1.00 88.12 92 VAL A C 1
ATOM 778 O O . VAL A 1 92 ? 19.379 -3.209 -18.666 1.00 88.12 92 VAL A O 1
ATOM 781 N N . ASN A 1 93 ? 19.479 -1.157 -17.770 1.00 90.38 93 ASN A N 1
ATOM 782 C CA . ASN A 1 93 ? 19.912 -1.657 -16.475 1.00 90.38 93 ASN A CA 1
ATOM 783 C C . ASN A 1 93 ? 18.740 -2.339 -15.745 1.00 90.38 93 ASN A C 1
ATOM 785 O O . ASN A 1 93 ? 17.666 -1.759 -15.557 1.00 90.38 93 ASN A O 1
ATOM 789 N N . LYS A 1 94 ? 18.960 -3.568 -15.260 1.00 91.00 94 LYS A N 1
ATOM 790 C CA . LYS A 1 94 ? 17.975 -4.318 -14.462 1.00 91.00 94 LYS A CA 1
ATOM 791 C C . LYS A 1 94 ? 17.538 -3.544 -13.213 1.00 91.00 94 LYS A C 1
ATOM 793 O O . LYS A 1 94 ? 16.364 -3.604 -12.852 1.00 91.00 94 LYS A O 1
ATOM 798 N N . ALA A 1 95 ? 18.445 -2.781 -12.600 1.00 92.00 95 ALA A N 1
ATOM 799 C CA . ALA A 1 95 ? 18.145 -1.974 -11.419 1.00 92.00 95 ALA A CA 1
ATOM 800 C C . ALA A 1 95 ? 17.084 -0.891 -11.700 1.00 92.00 95 ALA A C 1
ATOM 802 O O . ALA A 1 95 ? 16.126 -0.765 -10.937 1.00 92.00 95 ALA A O 1
ATOM 803 N N . GLN A 1 96 ? 17.198 -0.181 -12.829 1.00 90.62 96 GLN A N 1
ATOM 804 C CA . GLN A 1 96 ? 16.226 0.840 -13.247 1.00 90.62 96 GLN A CA 1
ATOM 805 C C . GLN A 1 96 ? 14.852 0.211 -13.513 1.00 90.62 96 GLN A C 1
ATOM 807 O O . GLN A 1 96 ? 13.823 0.680 -13.027 1.00 90.62 96 GLN A O 1
ATOM 812 N N . VAL A 1 97 ? 14.820 -0.928 -14.212 1.00 94.38 97 VAL A N 1
ATOM 813 C CA . VAL A 1 97 ? 13.568 -1.660 -14.469 1.00 94.38 97 VAL A CA 1
ATOM 814 C C . VAL A 1 97 ? 12.896 -2.095 -13.162 1.00 94.38 97 VAL A C 1
ATOM 816 O O . VAL A 1 97 ? 11.670 -2.022 -13.027 1.00 94.38 97 VAL A O 1
ATOM 819 N N . GLU A 1 98 ? 13.673 -2.553 -12.180 1.00 94.62 98 GLU A N 1
ATOM 820 C CA . GLU A 1 98 ? 13.154 -2.901 -10.858 1.00 94.62 98 GLU A CA 1
ATOM 821 C C . GLU A 1 98 ? 12.588 -1.700 -10.106 1.00 94.62 98 GLU A C 1
ATOM 823 O O . GLU A 1 98 ? 11.569 -1.844 -9.427 1.00 94.62 98 GLU A O 1
ATOM 828 N N . GLU A 1 99 ? 13.203 -0.529 -10.226 1.00 94.00 99 GLU A N 1
ATOM 829 C CA . GLU A 1 99 ? 12.703 0.706 -9.632 1.00 94.00 99 GLU A CA 1
ATOM 830 C C . GLU A 1 99 ? 11.330 1.084 -10.198 1.00 94.00 99 GLU A C 1
ATOM 832 O O . GLU A 1 99 ? 10.371 1.259 -9.438 1.00 94.00 99 GLU A O 1
ATOM 837 N N . TYR A 1 100 ? 11.166 1.070 -11.523 1.00 94.69 100 TYR A N 1
ATOM 838 C CA . TYR A 1 100 ? 9.861 1.307 -12.147 1.00 94.69 100 TYR A CA 1
ATOM 839 C C . TYR A 1 100 ? 8.824 0.243 -11.767 1.00 94.69 100 TYR A C 1
ATOM 841 O O . TYR A 1 100 ? 7.657 0.567 -11.519 1.00 94.69 100 TYR A O 1
ATOM 849 N N . LYS A 1 101 ? 9.231 -1.028 -11.643 1.00 94.50 101 LYS A N 1
ATOM 850 C CA . LYS A 1 101 ? 8.358 -2.101 -11.133 1.00 94.50 101 LYS A CA 1
ATOM 851 C C . LYS A 1 101 ? 7.942 -1.847 -9.682 1.00 94.50 101 LYS A C 1
ATOM 853 O O . LYS A 1 101 ? 6.777 -2.065 -9.343 1.00 94.50 101 LYS A O 1
ATOM 858 N N . LYS A 1 102 ? 8.858 -1.386 -8.824 1.00 93.94 102 LYS A N 1
ATOM 859 C CA . LYS A 1 102 ? 8.573 -1.025 -7.425 1.00 93.94 102 LYS A CA 1
ATOM 860 C C . LYS A 1 102 ? 7.599 0.148 -7.361 1.00 93.94 102 LYS A C 1
ATOM 862 O O . LYS A 1 102 ? 6.588 0.022 -6.675 1.00 93.94 102 LYS A O 1
ATOM 867 N N . ARG A 1 103 ? 7.819 1.205 -8.147 1.00 91.75 103 ARG A N 1
ATOM 868 C CA . ARG A 1 103 ? 6.917 2.362 -8.249 1.00 91.75 103 ARG A CA 1
ATOM 869 C C . ARG A 1 103 ? 5.508 1.951 -8.679 1.00 91.75 103 ARG A C 1
ATOM 871 O O . ARG A 1 103 ? 4.525 2.332 -8.049 1.00 91.75 103 ARG A O 1
ATOM 878 N N . LEU A 1 104 ? 5.391 1.114 -9.711 1.00 90.19 104 LEU A N 1
ATOM 879 C CA . LEU A 1 104 ? 4.093 0.604 -10.161 1.00 90.19 104 LEU A CA 1
ATOM 880 C C . LEU A 1 104 ? 3.413 -0.254 -9.083 1.00 90.19 104 LEU A C 1
ATOM 882 O O . LEU A 1 104 ? 2.205 -0.147 -8.863 1.00 90.19 104 LEU A O 1
ATOM 886 N N . ARG A 1 105 ? 4.185 -1.096 -8.386 1.00 89.69 105 ARG A N 1
ATOM 887 C CA . ARG A 1 105 ? 3.679 -1.907 -7.276 1.00 89.69 105 ARG A CA 1
ATOM 888 C C . ARG A 1 105 ? 3.213 -1.039 -6.116 1.00 89.69 105 ARG A C 1
ATOM 890 O O . ARG A 1 105 ? 2.189 -1.360 -5.535 1.00 89.69 105 ARG A O 1
ATOM 897 N N . GLU A 1 106 ? 3.913 0.038 -5.790 1.00 88.56 106 GLU A N 1
ATOM 898 C CA . GLU A 1 106 ? 3.532 0.963 -4.723 1.00 88.56 106 GLU A CA 1
ATOM 899 C C . GLU A 1 106 ? 2.194 1.646 -5.021 1.00 88.56 106 GLU A C 1
ATOM 901 O O . GLU A 1 106 ? 1.286 1.617 -4.185 1.00 88.56 106 GLU A O 1
ATOM 906 N N . LEU A 1 107 ? 2.028 2.147 -6.249 1.00 84.75 107 LEU A N 1
ATOM 907 C CA . LEU A 1 107 ? 0.763 2.720 -6.716 1.00 84.75 107 LEU A CA 1
ATOM 908 C C . LEU A 1 107 ? -0.386 1.702 -6.627 1.00 84.75 107 LEU A C 1
ATOM 910 O O . LEU A 1 107 ? -1.487 2.026 -6.176 1.00 84.75 107 LEU A O 1
ATOM 914 N N . ASN A 1 108 ? -0.120 0.449 -7.002 1.00 83.81 108 ASN A N 1
ATOM 915 C CA . ASN A 1 108 ? -1.114 -0.624 -6.980 1.00 83.81 108 ASN A CA 1
ATOM 916 C C . ASN A 1 108 ? -1.341 -1.241 -5.591 1.00 83.81 108 ASN A C 1
ATOM 918 O O . ASN A 1 108 ? -2.403 -1.810 -5.352 1.00 83.81 108 ASN A O 1
ATOM 922 N N . ALA A 1 109 ? -0.382 -1.158 -4.667 1.00 83.00 109 ALA A N 1
ATOM 923 C CA . ALA A 1 109 ? -0.472 -1.774 -3.343 1.00 83.00 109 ALA A CA 1
ATOM 924 C C . ALA A 1 109 ? -1.539 -1.100 -2.473 1.00 83.00 109 ALA A C 1
ATOM 926 O O . ALA A 1 109 ? -2.128 -1.735 -1.593 1.00 83.00 109 ALA A O 1
ATOM 927 N N . ARG A 1 110 ? -1.809 0.190 -2.711 1.00 79.88 110 ARG A N 1
ATOM 928 C CA . ARG A 1 110 ? -2.835 0.952 -1.989 1.00 79.88 110 ARG A CA 1
ATOM 929 C C . ARG A 1 110 ? -3.704 1.754 -2.961 1.00 79.88 110 ARG A C 1
ATOM 931 O O . ARG A 1 110 ? -3.657 2.982 -2.936 1.00 79.88 110 ARG A O 1
ATOM 938 N N . PRO A 1 111 ? -4.552 1.089 -3.771 1.00 87.31 111 PRO A N 1
ATOM 939 C CA . PRO A 1 111 ? -5.416 1.790 -4.711 1.00 87.31 111 PRO A CA 1
ATOM 940 C C . PRO A 1 111 ? -6.322 2.765 -3.959 1.00 87.31 111 PRO A C 1
ATOM 942 O O . PRO A 1 111 ? -6.941 2.381 -2.959 1.00 87.31 111 PRO A O 1
ATOM 945 N N . CYS A 1 112 ? -6.441 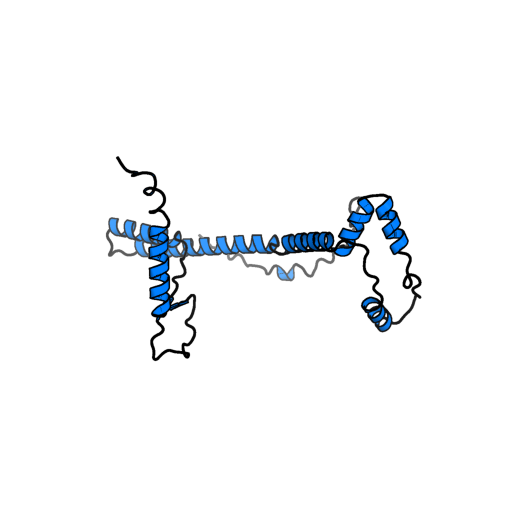4.002 -4.447 1.00 82.19 112 CYS A N 1
ATOM 946 C CA . CYS A 1 112 ? -7.240 5.061 -3.817 1.00 82.19 112 CYS A CA 1
ATOM 947 C C . CYS A 1 112 ? -8.665 4.586 -3.480 1.00 82.19 112 CYS A C 1
ATOM 949 O O . CYS A 1 112 ? -9.129 4.766 -2.352 1.00 82.19 112 CYS A O 1
ATOM 951 N N . LYS A 1 113 ? -9.300 3.845 -4.401 1.00 87.50 113 LYS A N 1
ATOM 952 C CA . LYS A 1 113 ? -10.609 3.201 -4.210 1.00 87.50 113 LYS A CA 1
ATOM 953 C C . LYS A 1 113 ? -10.624 2.255 -3.007 1.00 87.50 113 LYS A C 1
ATOM 955 O O . LYS A 1 113 ? -11.512 2.346 -2.167 1.00 87.50 113 LYS A O 1
ATOM 960 N N . LYS A 1 114 ? -9.632 1.366 -2.880 1.00 89.38 114 LYS A N 1
ATOM 961 C CA . LYS A 1 114 ? -9.542 0.404 -1.765 1.00 89.38 114 LYS A CA 1
ATOM 962 C C . LYS A 1 114 ? -9.231 1.087 -0.435 1.00 89.38 114 LYS A C 1
ATOM 964 O O . LYS A 1 114 ? -9.722 0.646 0.603 1.00 89.38 114 LYS A O 1
ATOM 969 N N . VAL A 1 115 ? -8.463 2.176 -0.447 1.00 88.75 115 VAL A N 1
ATOM 970 C CA . VAL A 1 115 ? -8.216 2.996 0.749 1.00 88.75 115 VAL A CA 1
ATOM 971 C C . VAL A 1 115 ? -9.501 3.693 1.203 1.00 88.75 115 VAL A C 1
ATOM 973 O O . VAL A 1 115 ? -9.831 3.629 2.390 1.00 88.75 115 VAL A O 1
ATOM 976 N N . ALA A 1 116 ? -10.247 4.304 0.279 1.00 91.44 116 ALA A N 1
ATOM 977 C CA . ALA A 1 116 ? -11.535 4.935 0.562 1.00 91.44 116 ALA A CA 1
ATOM 978 C C . ALA A 1 116 ? -12.556 3.914 1.086 1.00 91.44 116 ALA A C 1
ATOM 980 O O . ALA A 1 116 ? -13.146 4.108 2.146 1.00 91.44 116 ALA A O 1
ATOM 981 N N . GLU A 1 117 ? -12.669 2.762 0.425 1.00 93.31 117 GLU A N 1
ATOM 982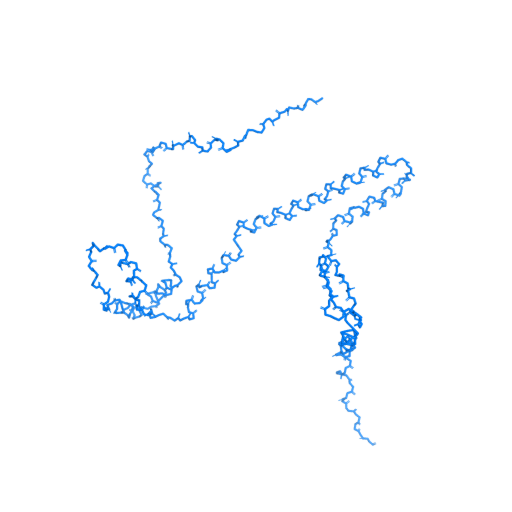 C CA . GLU A 1 117 ? -13.541 1.664 0.841 1.00 93.31 117 GLU A CA 1
ATOM 983 C C . GLU A 1 117 ? -13.169 1.139 2.242 1.00 93.31 117 GLU A C 1
ATOM 985 O O . GLU A 1 117 ? -14.034 0.865 3.075 1.00 93.31 117 GLU A O 1
ATOM 990 N N . ALA A 1 118 ? -11.873 1.034 2.558 1.00 93.75 118 ALA A N 1
ATOM 991 C CA . ALA A 1 118 ? -11.411 0.645 3.889 1.00 93.75 118 ALA A CA 1
ATOM 992 C C . ALA A 1 118 ? -11.735 1.701 4.961 1.00 93.75 118 ALA A C 1
ATOM 994 O O . ALA A 1 118 ? -12.107 1.328 6.079 1.00 93.75 118 ALA A O 1
ATOM 995 N N . LYS A 1 119 ? -11.619 3.000 4.643 1.00 95.12 119 LYS A N 1
ATOM 996 C CA . LYS A 1 119 ? -12.043 4.095 5.533 1.00 95.12 119 LYS A CA 1
ATOM 997 C C . LYS A 1 119 ? -13.553 4.041 5.780 1.00 95.12 119 LYS A C 1
ATOM 999 O O . LYS A 1 119 ? -13.956 3.986 6.941 1.00 95.12 119 LYS A O 1
ATOM 1004 N N . ALA A 1 120 ? -14.361 3.919 4.727 1.00 95.31 120 ALA A N 1
ATOM 1005 C CA . ALA A 1 120 ? -15.816 3.801 4.822 1.00 95.31 120 ALA A CA 1
ATOM 1006 C C . ALA A 1 120 ? -16.241 2.573 5.644 1.00 95.31 120 ALA A C 1
ATOM 1008 O O . ALA A 1 120 ? -17.076 2.675 6.540 1.00 95.31 120 ALA A O 1
ATOM 1009 N N . ARG A 1 121 ? -15.602 1.410 5.443 1.00 94.19 121 ARG A N 1
ATOM 1010 C CA . ARG A 1 121 ? -15.846 0.218 6.277 1.00 94.19 121 ARG A CA 1
ATOM 1011 C C . ARG A 1 121 ? -15.510 0.451 7.748 1.00 94.19 121 ARG A C 1
ATOM 1013 O O . ARG A 1 121 ? -16.238 -0.028 8.617 1.00 94.19 121 ARG A O 1
ATOM 1020 N N . LYS A 1 122 ? -14.405 1.141 8.052 1.00 93.69 122 LYS A N 1
ATOM 1021 C CA . LYS A 1 122 ? -14.036 1.473 9.439 1.00 93.69 122 LYS A CA 1
ATOM 1022 C C . LYS A 1 122 ? -15.050 2.426 10.070 1.00 93.69 122 LYS A C 1
ATOM 1024 O O . LYS A 1 122 ? -15.471 2.162 11.193 1.00 93.69 122 LYS A O 1
ATOM 1029 N N . GLN A 1 123 ? -15.476 3.458 9.344 1.00 94.94 123 GLN A N 1
ATOM 1030 C CA . GLN A 1 123 ? -16.501 4.401 9.791 1.00 94.94 123 GLN A CA 1
ATOM 1031 C C . GLN A 1 123 ? -17.839 3.693 10.026 1.00 94.94 123 GLN A C 1
ATOM 1033 O O . GLN A 1 123 ? -18.391 3.793 11.115 1.00 94.94 123 GLN A O 1
ATOM 1038 N N . ARG A 1 124 ? -18.301 2.869 9.075 1.00 94.69 124 ARG A N 1
ATOM 1039 C CA . ARG A 1 124 ? -19.528 2.067 9.209 1.00 94.69 124 ARG A CA 1
ATOM 1040 C C . ARG A 1 124 ? -19.492 1.160 10.441 1.00 94.69 124 ARG A C 1
ATOM 1042 O O . ARG A 1 124 ? -20.470 1.071 11.172 1.00 94.69 124 ARG A O 1
ATOM 1049 N N . ARG A 1 125 ? -18.357 0.501 10.709 1.00 92.62 125 ARG A N 1
ATOM 1050 C CA . ARG A 1 125 ? -18.183 -0.328 11.917 1.00 92.62 125 ARG A CA 1
ATOM 1051 C C . ARG A 1 125 ? -18.229 0.500 13.201 1.00 92.62 125 ARG A C 1
ATOM 1053 O O . ARG A 1 125 ? -18.809 0.039 14.176 1.00 92.62 125 ARG A O 1
ATOM 1060 N N . ALA A 1 126 ? -17.623 1.687 13.211 1.00 91.31 126 ALA A N 1
ATOM 1061 C CA . ALA A 1 126 ? -17.663 2.587 14.363 1.00 91.31 126 ALA A CA 1
ATOM 1062 C C . ALA A 1 126 ? -19.088 3.098 14.629 1.00 91.31 126 ALA A C 1
ATOM 1064 O O . ALA A 1 126 ? -19.568 2.987 15.754 1.00 91.31 126 ALA A O 1
ATOM 1065 N N . LEU A 1 127 ? -19.791 3.547 13.585 1.00 94.44 127 LEU A N 1
ATOM 1066 C CA . LEU A 1 127 ? -21.185 3.987 13.668 1.00 94.44 127 LEU A CA 1
ATOM 1067 C C . LEU A 1 127 ? -22.099 2.873 14.182 1.00 94.44 127 LEU A C 1
ATOM 1069 O O . LEU A 1 127 ? -22.836 3.088 15.138 1.00 94.44 127 LEU A O 1
ATOM 1073 N N . ARG A 1 128 ? -21.977 1.654 13.641 1.00 94.31 128 ARG A N 1
ATOM 1074 C CA . ARG A 1 128 ? -22.773 0.503 14.096 1.00 94.31 128 ARG A CA 1
ATOM 1075 C C . ARG A 1 128 ? -22.532 0.164 15.572 1.00 94.31 128 ARG A C 1
ATOM 1077 O O . ARG A 1 128 ? -23.469 -0.213 16.269 1.00 94.31 128 ARG A O 1
ATOM 1084 N N . ARG A 1 129 ? -21.296 0.305 16.072 1.00 91.56 129 ARG A N 1
ATOM 1085 C CA . ARG A 1 129 ? -20.990 0.114 17.504 1.00 91.56 129 ARG A CA 1
ATOM 1086 C C . ARG A 1 129 ? -21.631 1.188 18.376 1.00 91.56 129 ARG A C 1
ATOM 1088 O O . ARG A 1 129 ? -22.168 0.851 19.424 1.00 91.56 129 ARG A O 1
ATOM 1095 N N . LEU A 1 130 ? -21.592 2.449 17.947 1.00 91.69 130 LEU A N 1
ATOM 1096 C CA . LEU A 1 130 ? -22.230 3.550 18.670 1.00 91.69 130 LEU A CA 1
ATOM 1097 C C . LEU A 1 130 ? -23.755 3.420 18.670 1.00 91.69 130 LEU A C 1
ATOM 1099 O O . LEU A 1 130 ? -24.365 3.600 19.714 1.00 91.69 130 LEU A O 1
ATOM 1103 N N . GLN A 1 131 ? -24.366 3.037 17.548 1.00 94.50 131 GLN A N 1
ATOM 1104 C CA . GLN A 1 131 ? -25.804 2.753 17.473 1.00 94.50 131 GLN A CA 1
ATOM 1105 C C . GLN A 1 131 ? -26.202 1.609 18.415 1.00 94.50 131 GLN A C 1
ATOM 1107 O O . GLN A 1 131 ? -27.158 1.735 19.170 1.00 94.50 131 GLN A O 1
ATOM 1112 N N . ALA A 1 132 ? -25.426 0.520 18.446 1.00 94.00 132 ALA A N 1
ATOM 1113 C CA . ALA A 1 132 ? -25.667 -0.574 19.385 1.00 94.00 132 ALA A CA 1
ATOM 1114 C C . ALA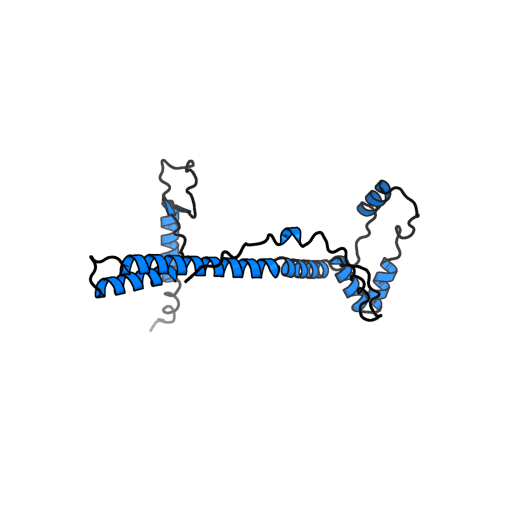 A 1 132 ? -25.493 -0.145 20.854 1.00 94.00 132 ALA A C 1
ATOM 1116 O O . ALA A 1 132 ? -26.189 -0.655 21.727 1.00 94.00 132 ALA A O 1
ATOM 1117 N N . ALA A 1 133 ? -24.566 0.774 21.137 1.00 93.44 133 ALA A N 1
ATOM 1118 C CA . ALA A 1 133 ? -24.376 1.341 22.469 1.00 93.44 133 ALA A CA 1
ATOM 1119 C C . ALA A 1 133 ? -25.544 2.247 22.878 1.00 93.44 133 ALA A C 1
ATOM 1121 O O . ALA A 1 133 ? -26.020 2.119 23.999 1.00 93.44 133 ALA A O 1
ATOM 1122 N N . LYS A 1 134 ? -26.043 3.087 21.961 1.00 93.81 134 LYS A N 1
ATOM 1123 C CA . LYS A 1 134 ? -27.241 3.915 22.168 1.00 93.81 134 LYS A CA 1
ATOM 1124 C C . LYS A 1 134 ? -28.459 3.055 22.496 1.00 93.81 134 LYS A C 1
ATOM 1126 O O . LYS A 1 134 ? -29.021 3.220 23.568 1.00 93.81 134 LYS A O 1
ATOM 1131 N N . LYS A 1 135 ? -28.742 2.035 21.678 1.00 95.00 135 LYS A N 1
ATOM 1132 C CA . LYS A 1 135 ? -29.855 1.102 21.919 1.00 95.00 135 LYS A CA 1
ATOM 1133 C C . LYS A 1 135 ? -29.758 0.385 23.273 1.00 95.00 135 LYS A C 1
ATOM 1135 O O . LYS A 1 135 ? -30.754 0.154 23.943 1.00 95.00 135 LYS A O 1
ATOM 1140 N N . LYS A 1 136 ? -28.544 0.025 23.704 1.00 92.62 136 LYS A N 1
ATOM 1141 C CA . LYS A 1 136 ? -28.321 -0.559 25.039 1.00 92.62 136 LYS A CA 1
ATOM 1142 C C . LYS A 1 136 ? -28.503 0.456 26.165 1.00 92.62 136 LYS A C 1
ATOM 1144 O O . LYS A 1 136 ? -28.968 0.083 27.232 1.00 92.62 136 LYS A O 1
ATOM 1149 N N . ALA A 1 137 ? -28.096 1.703 25.949 1.00 91.88 137 ALA A N 1
ATOM 1150 C CA . ALA A 1 137 ? -28.258 2.775 26.920 1.00 91.88 137 ALA A CA 1
ATOM 1151 C C . ALA A 1 137 ? -29.737 3.160 27.096 1.00 91.88 137 ALA A C 1
ATOM 1153 O O . ALA A 1 137 ? -30.155 3.380 28.227 1.00 91.88 137 ALA A O 1
ATOM 1154 N N . GLU A 1 138 ? -30.516 3.167 26.011 1.00 92.69 138 GLU A N 1
ATOM 1155 C CA . GLU A 1 138 ? -31.980 3.319 26.029 1.00 92.69 138 GLU A CA 1
ATOM 1156 C C . GLU A 1 138 ? -32.630 2.214 26.873 1.00 92.69 138 GLU A C 1
ATOM 1158 O O . GLU A 1 138 ? -33.335 2.517 27.828 1.00 92.69 138 GLU A O 1
ATOM 1163 N N . GLY A 1 139 ? -32.268 0.944 26.649 1.00 91.69 139 GLY A N 1
ATOM 1164 C CA . GLY A 1 139 ? -32.786 -0.159 27.469 1.00 91.69 139 GLY A CA 1
ATOM 1165 C C . GLY A 1 139 ? -32.413 -0.072 28.958 1.00 91.69 139 GLY A C 1
ATOM 1166 O O . GLY A 1 139 ? -33.181 -0.493 29.812 1.00 91.69 139 GLY A O 1
ATOM 1167 N N . VAL A 1 140 ? -31.252 0.497 29.312 1.00 88.69 140 VAL A N 1
ATOM 1168 C CA . VAL A 1 140 ? -30.889 0.754 30.724 1.00 88.69 140 VAL A CA 1
ATOM 1169 C C . VAL A 1 140 ? -31.716 1.890 31.327 1.00 88.69 140 VAL A C 1
ATOM 1171 O O . VAL A 1 140 ? -31.998 1.868 32.524 1.00 88.69 140 VAL A O 1
ATOM 1174 N N . LEU A 1 141 ? -32.086 2.884 30.520 1.00 87.69 141 LEU A N 1
ATOM 1175 C CA . LEU A 1 141 ? -32.910 4.004 30.959 1.00 87.69 141 LEU A CA 1
ATOM 1176 C C . LEU A 1 141 ? -34.344 3.550 31.268 1.00 87.69 141 LEU A C 1
ATOM 1178 O O . LEU A 1 141 ? -34.860 3.923 32.324 1.00 87.69 141 LEU A O 1
ATOM 1182 N N . GLU A 1 142 ? -34.918 2.713 30.397 1.00 89.62 142 GLU A N 1
ATOM 1183 C CA . GLU A 1 142 ? -36.268 2.136 30.521 1.00 89.62 142 GLU A CA 1
ATOM 1184 C C . GLU A 1 142 ? -36.421 1.170 31.705 1.00 89.62 142 GLU A C 1
ATOM 1186 O O . GLU A 1 142 ? -37.518 1.008 32.224 1.00 89.62 142 GLU A O 1
ATOM 1191 N N . ASN A 1 143 ? -35.338 0.554 32.190 1.00 88.69 143 ASN A N 1
ATOM 1192 C CA . ASN A 1 143 ? -35.412 -0.331 33.354 1.00 88.69 143 ASN A CA 1
ATOM 1193 C C . ASN A 1 143 ? -35.768 0.454 34.632 1.00 88.69 143 ASN A C 1
ATOM 1195 O O . ASN A 1 143 ? -34.946 1.206 35.159 1.00 88.69 143 ASN A O 1
ATOM 1199 N N . GLU A 1 144 ? -36.969 0.250 35.170 1.00 82.19 144 GLU A N 1
ATOM 1200 C CA . GLU A 1 144 ? -37.466 0.925 36.384 1.00 82.19 144 GLU A CA 1
ATOM 1201 C C . GLU A 1 144 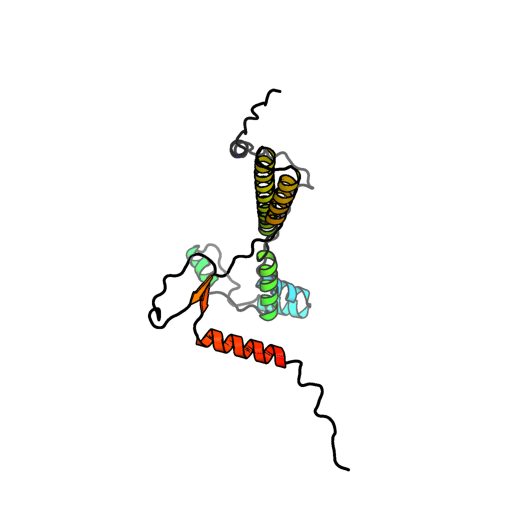? -36.826 0.404 37.684 1.00 82.19 144 GLU A C 1
ATOM 1203 O O . GLU A 1 144 ? -36.736 1.135 38.663 1.00 82.19 144 GLU A O 1
ATOM 1208 N N . ASN A 1 145 ? -36.281 -0.817 37.673 1.00 83.44 145 ASN A N 1
ATOM 1209 C CA . ASN A 1 145 ? -35.705 -1.477 38.855 1.00 83.44 145 ASN A CA 1
ATOM 1210 C C . ASN A 1 145 ? -34.329 -0.938 39.304 1.00 83.44 145 ASN A C 1
ATOM 1212 O O . ASN A 1 145 ? -33.787 -1.421 40.295 1.00 83.44 145 ASN A O 1
ATOM 1216 N N . LEU A 1 146 ? -33.721 -0.002 38.564 1.00 80.25 146 LEU A N 1
ATOM 1217 C CA . LEU A 1 146 ? -32.385 0.535 38.859 1.00 80.25 146 LEU A CA 1
ATOM 1218 C C . LEU A 1 146 ? -32.461 1.974 39.367 1.00 80.25 146 LEU A C 1
ATOM 1220 O O . LEU A 1 146 ? -33.154 2.812 38.787 1.00 80.25 146 LEU A O 1
ATOM 1224 N N . GLU A 1 147 ? -31.658 2.296 40.378 1.00 88.94 147 GLU A N 1
ATOM 1225 C CA . GLU A 1 147 ? -31.517 3.668 40.864 1.00 88.94 147 GLU A CA 1
ATOM 1226 C C . GLU A 1 147 ? -30.824 4.560 39.809 1.00 88.94 147 GLU A C 1
ATOM 1228 O O . GLU A 1 147 ? -29.959 4.116 39.044 1.00 88.94 147 GLU A O 1
ATOM 1233 N N . HIS A 1 148 ? -31.150 5.856 39.776 1.00 85.12 148 HIS A N 1
ATOM 1234 C CA . HIS A 1 148 ? -30.578 6.820 38.826 1.00 85.12 148 HIS A CA 1
ATOM 1235 C C . HIS A 1 148 ? -29.038 6.845 38.826 1.00 85.12 148 HIS A C 1
ATOM 1237 O O . HIS A 1 148 ? -28.416 6.930 37.762 1.00 85.12 148 HIS A O 1
ATOM 1243 N N . ALA A 1 149 ? -28.401 6.722 39.996 1.00 88.12 149 ALA A N 1
ATOM 1244 C CA . ALA A 1 149 ? -26.942 6.686 40.108 1.00 88.12 149 ALA A CA 1
ATOM 1245 C C . ALA A 1 149 ? -26.331 5.448 39.425 1.00 88.12 149 ALA A C 1
ATOM 1247 O O . ALA A 1 149 ? -25.268 5.526 38.795 1.00 88.12 149 ALA A O 1
ATOM 1248 N N . GLU A 1 150 ? -27.010 4.306 39.507 1.00 88.44 150 GLU A N 1
ATOM 1249 C CA . GLU A 1 150 ? -26.585 3.056 38.883 1.00 88.44 150 GLU A CA 1
ATOM 1250 C C . GLU A 1 150 ? -26.795 3.086 37.369 1.00 88.44 150 GLU A C 1
ATOM 1252 O O . GLU A 1 150 ? -25.880 2.713 36.628 1.00 88.44 150 GLU A O 1
ATOM 1257 N N . LYS A 1 151 ? -27.913 3.660 36.899 1.00 89.62 151 LYS A N 1
ATOM 1258 C CA . LYS A 1 151 ? -28.172 3.911 35.469 1.00 89.62 151 LYS A CA 1
ATOM 1259 C C . LYS A 1 151 ? -27.036 4.704 34.818 1.00 89.62 151 LYS A C 1
ATOM 1261 O O . LYS A 1 151 ? -26.530 4.323 33.761 1.00 89.62 151 LYS A O 1
ATOM 1266 N N . VAL A 1 152 ? -26.560 5.766 35.476 1.00 90.56 152 VAL A N 1
ATOM 1267 C CA . VAL A 1 152 ? -25.439 6.585 34.975 1.00 90.56 152 VAL A CA 1
ATOM 1268 C C . VAL A 1 152 ? -24.132 5.787 34.920 1.00 90.56 152 VAL A C 1
ATOM 1270 O O . VAL A 1 152 ? -23.372 5.902 33.951 1.00 90.56 152 VAL A O 1
ATOM 1273 N N . ARG A 1 153 ? -23.840 4.965 35.937 1.00 92.19 153 ARG A N 1
ATOM 1274 C CA . ARG A 1 153 ? -22.636 4.112 35.955 1.00 92.19 153 ARG A CA 1
ATOM 1275 C C . ARG A 1 153 ? -22.676 3.073 34.836 1.00 92.19 153 ARG A C 1
ATOM 1277 O O . ARG A 1 153 ? -21.669 2.881 34.152 1.00 92.19 153 ARG A O 1
ATOM 1284 N N . GLU A 1 154 ? -23.821 2.438 34.622 1.00 90.94 154 GLU A N 1
ATOM 1285 C CA . GLU A 1 154 ? -24.017 1.425 33.585 1.00 90.94 154 GLU A CA 1
ATOM 1286 C C . GLU A 1 154 ? -23.922 2.040 32.178 1.00 90.94 154 GLU A C 1
ATOM 1288 O O . GLU A 1 154 ? -23.188 1.542 31.319 1.00 90.94 154 GLU A O 1
ATOM 1293 N N . MET A 1 155 ? -24.533 3.210 31.970 1.00 89.94 155 MET A N 1
ATOM 1294 C CA . MET A 1 155 ? -24.431 3.972 30.724 1.00 89.94 155 MET A CA 1
ATOM 1295 C C . MET A 1 155 ? -22.972 4.341 30.399 1.00 89.94 155 MET A C 1
ATOM 1297 O O . MET A 1 155 ? -22.507 4.132 29.273 1.00 89.94 155 MET A O 1
ATOM 1301 N N . LYS A 1 156 ? -22.193 4.799 31.393 1.00 92.38 156 LYS A N 1
ATOM 1302 C CA . LYS A 1 156 ? -20.750 5.063 31.228 1.00 92.38 156 LYS A CA 1
ATOM 1303 C C . LYS A 1 156 ? -19.978 3.806 30.810 1.00 92.38 156 LYS A C 1
ATOM 1305 O O . LYS A 1 156 ? -19.123 3.892 29.925 1.00 92.38 156 LYS A O 1
ATOM 1310 N N . LYS A 1 157 ? -20.284 2.635 31.386 1.00 93.25 157 LYS A N 1
ATOM 1311 C CA . LYS A 1 157 ? -19.659 1.356 30.990 1.00 93.25 157 LYS A CA 1
ATOM 1312 C C . LYS A 1 157 ? -19.986 0.989 29.539 1.00 93.25 157 LYS A C 1
ATOM 1314 O O . LYS A 1 157 ? -19.085 0.564 28.814 1.00 93.25 157 LYS A O 1
ATOM 1319 N N . ILE A 1 158 ? -21.233 1.176 29.100 1.00 93.00 158 ILE A N 1
ATOM 1320 C CA . ILE A 1 158 ? -21.680 0.860 27.732 1.00 93.00 158 ILE A CA 1
ATOM 1321 C C . ILE A 1 158 ? -20.913 1.699 26.700 1.00 93.00 158 ILE A C 1
ATOM 1323 O O . ILE A 1 158 ? -20.342 1.150 25.751 1.00 93.00 158 ILE A O 1
ATOM 1327 N N . TYR A 1 159 ? -20.817 3.013 26.913 1.00 92.25 159 TYR A N 1
ATOM 1328 C CA . TYR A 1 159 ? -20.060 3.893 26.017 1.00 92.25 159 TYR A CA 1
ATOM 1329 C C . TYR A 1 159 ? -18.548 3.630 26.070 1.00 92.25 159 TYR A C 1
ATOM 1331 O O . TYR A 1 159 ? -17.882 3.614 25.029 1.00 92.25 159 TYR A O 1
ATOM 1339 N N . ALA A 1 160 ? -17.995 3.334 27.251 1.00 92.06 160 ALA A N 1
ATOM 1340 C CA . ALA A 1 160 ? -16.593 2.940 27.388 1.00 92.06 160 ALA A CA 1
ATOM 1341 C C . ALA A 1 160 ? -16.282 1.637 26.627 1.00 92.06 160 ALA A C 1
ATOM 1343 O O . ALA A 1 160 ? -15.232 1.520 25.987 1.00 92.06 160 ALA A O 1
ATOM 1344 N N . ALA A 1 161 ? -17.200 0.667 26.643 1.00 88.88 161 ALA A N 1
ATOM 1345 C CA . ALA A 1 161 ? -17.071 -0.574 25.888 1.00 88.88 161 ALA A CA 1
ATOM 1346 C C . ALA A 1 161 ? -17.138 -0.343 24.368 1.00 88.88 161 ALA A C 1
ATOM 1348 O O . ALA A 1 161 ? -16.368 -0.961 23.632 1.00 88.88 161 ALA A O 1
ATOM 1349 N N . ALA A 1 162 ? -17.992 0.573 23.898 1.00 89.31 162 ALA A N 1
ATOM 1350 C CA . ALA A 1 162 ? -18.134 0.905 22.477 1.00 89.31 162 ALA A CA 1
ATOM 1351 C C . ALA A 1 162 ? -16.884 1.583 21.886 1.00 89.31 162 ALA A C 1
ATOM 1353 O O . ALA A 1 162 ? -16.490 1.292 20.752 1.00 89.31 162 ALA A O 1
ATOM 1354 N N . ASN A 1 163 ? -16.227 2.439 22.674 1.00 87.56 163 ASN A N 1
ATOM 1355 C CA . ASN A 1 163 ? -15.008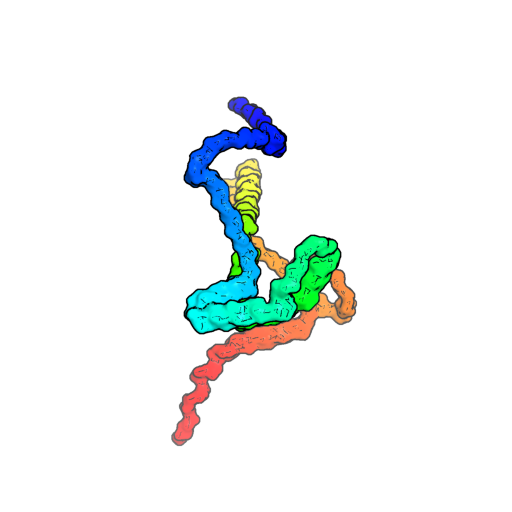 3.150 22.275 1.00 87.56 163 ASN A CA 1
ATOM 1356 C C . ASN A 1 163 ? -13.735 2.296 22.402 1.00 87.56 163 ASN A C 1
ATOM 1358 O O . ASN A 1 163 ? -12.686 2.617 21.831 1.00 87.56 163 ASN A O 1
ATOM 1362 N N . ARG A 1 164 ? -13.796 1.178 23.131 1.00 86.19 164 ARG A N 1
ATOM 1363 C CA . ARG A 1 164 ? -12.643 0.303 23.338 1.00 86.19 164 ARG A CA 1
ATOM 1364 C C . ARG A 1 164 ? -12.337 -0.510 22.077 1.00 86.19 164 ARG A C 1
ATOM 1366 O O . ARG A 1 164 ? -13.174 -1.225 21.535 1.00 86.19 164 ARG A O 1
ATOM 1373 N N . LYS A 1 165 ? -11.075 -0.473 21.633 1.00 81.31 165 LYS A N 1
ATOM 1374 C CA . LYS A 1 165 ? -10.595 -1.320 20.527 1.00 81.31 165 LYS A CA 1
ATOM 1375 C C . LYS A 1 165 ? -10.727 -2.798 20.917 1.00 81.31 165 LYS A C 1
ATOM 1377 O O . LYS A 1 165 ? -10.143 -3.229 21.913 1.00 81.31 165 LYS A O 1
ATOM 1382 N N . GLU A 1 166 ? -11.456 -3.576 20.118 1.00 74.69 166 GLU A N 1
ATOM 1383 C CA . GLU A 1 166 ? -11.577 -5.030 20.279 1.00 74.69 166 GLU A CA 1
ATOM 1384 C C . GLU A 1 166 ? -10.194 -5.691 20.174 1.00 74.69 166 GLU A C 1
ATOM 1386 O O . GLU A 1 166 ? -9.625 -5.856 19.091 1.00 74.69 166 GLU A O 1
ATOM 1391 N N . LYS A 1 167 ? -9.630 -6.070 21.323 1.00 79.12 167 LYS A N 1
ATOM 1392 C CA . LYS A 1 167 ? -8.425 -6.895 21.381 1.00 79.12 167 LYS A CA 1
ATOM 1393 C C . LYS A 1 167 ? -8.858 -8.341 21.173 1.00 79.12 167 LYS A C 1
ATOM 1395 O O . LYS A 1 167 ? -9.495 -8.921 22.049 1.00 79.12 167 LYS A O 1
ATOM 1400 N N . LYS A 1 168 ? -8.512 -8.922 20.021 1.00 79.06 168 LYS A N 1
ATOM 1401 C CA . LYS A 1 168 ? -8.694 -10.359 19.774 1.00 79.06 168 LYS A CA 1
ATOM 1402 C C . LYS A 1 168 ? -7.848 -11.121 20.795 1.00 79.06 168 LYS A C 1
ATOM 1404 O O . LYS A 1 168 ? -6.620 -11.095 20.698 1.00 79.06 168 LYS A O 1
ATOM 1409 N N . LYS A 1 169 ? -8.492 -11.728 21.795 1.00 81.50 169 LYS A N 1
ATOM 1410 C CA . LYS A 1 169 ? -7.812 -12.570 22.785 1.00 81.50 169 LYS A CA 1
ATOM 1411 C C . LYS A 1 169 ? -7.213 -13.768 22.046 1.00 81.50 169 LYS A C 1
ATOM 1413 O O . LYS A 1 169 ? -7.874 -14.353 21.194 1.00 81.50 169 LYS A O 1
ATOM 1418 N N . THR A 1 170 ? -5.948 -14.072 22.314 1.00 86.31 170 THR A N 1
ATOM 1419 C CA . THR A 1 170 ? -5.310 -15.284 21.797 1.00 86.31 170 THR A CA 1
ATOM 1420 C C . THR A 1 170 ? -5.585 -16.417 22.769 1.00 86.31 170 THR A C 1
ATOM 1422 O O . THR A 1 170 ? -5.138 -16.336 23.915 1.00 86.31 170 THR A O 1
ATOM 1425 N N . GLU A 1 171 ? -6.288 -17.451 22.332 1.00 87.69 171 GLU A N 1
ATOM 1426 C CA . GLU A 1 171 ? -6.487 -18.643 23.153 1.00 87.69 171 GLU A CA 1
ATOM 1427 C C . GLU A 1 171 ? -5.172 -19.410 23.302 1.00 87.69 171 GLU A C 1
ATOM 1429 O O . GLU A 1 171 ? -4.431 -19.617 22.338 1.00 87.69 171 GLU A O 1
ATOM 1434 N N . LEU A 1 172 ? -4.849 -19.794 24.534 1.00 88.12 172 LEU A N 1
ATOM 1435 C CA . LEU A 1 172 ? -3.645 -20.551 24.853 1.00 88.12 172 LEU A CA 1
ATOM 1436 C C . LEU A 1 172 ? -4.036 -22.021 24.983 1.00 88.12 172 LEU A C 1
ATOM 1438 O O . LEU A 1 172 ? -4.685 -22.399 25.955 1.00 88.12 172 LEU A O 1
ATOM 1442 N N . ILE A 1 173 ? -3.631 -22.848 24.020 1.00 88.06 173 ILE A N 1
ATOM 1443 C CA . ILE A 1 173 ? -3.870 -24.294 24.068 1.00 88.06 173 ILE A CA 1
ATOM 1444 C C . ILE A 1 173 ? -2.607 -24.977 24.563 1.00 88.06 173 ILE A C 1
ATOM 1446 O O . ILE A 1 173 ? -1.546 -24.853 23.952 1.00 88.06 173 ILE A O 1
ATOM 1450 N N . VAL A 1 174 ? -2.728 -25.716 25.662 1.00 88.31 174 VAL A N 1
ATOM 1451 C CA . VAL A 1 174 ? -1.601 -26.442 26.246 1.00 88.31 174 VAL A CA 1
ATOM 1452 C C . VAL A 1 174 ? -1.442 -27.806 25.578 1.00 88.31 174 VAL A C 1
ATOM 1454 O O . VAL A 1 174 ? -2.360 -28.629 25.588 1.00 88.31 174 VAL A O 1
ATOM 1457 N N . MET A 1 175 ? -0.252 -28.056 25.035 1.00 85.31 175 MET A N 1
ATOM 1458 C CA . MET A 1 175 ? 0.164 -29.360 24.526 1.00 85.31 175 MET A CA 1
ATOM 1459 C C . MET A 1 175 ? 0.597 -30.247 25.696 1.00 85.31 175 MET A C 1
ATOM 1461 O O . MET A 1 175 ? 1.661 -30.043 26.284 1.00 85.31 175 MET A O 1
ATOM 1465 N N . THR A 1 176 ? -0.225 -31.236 26.040 1.00 82.56 176 THR A N 1
ATOM 1466 C CA . THR A 1 176 ? 0.118 -32.292 27.005 1.00 82.56 176 THR A CA 1
ATOM 1467 C C . THR A 1 176 ? 0.569 -33.558 26.274 1.00 82.56 176 THR A C 1
ATOM 1469 O O . THR A 1 176 ? 0.354 -33.693 25.069 1.00 82.56 176 THR A O 1
ATOM 1472 N N . LYS A 1 177 ? 1.214 -34.500 26.983 1.00 77.56 177 LYS A N 1
ATOM 1473 C CA . LYS A 1 177 ? 1.804 -35.714 26.380 1.00 77.56 177 LYS A CA 1
ATOM 1474 C C . LYS A 1 177 ? 0.807 -36.513 25.517 1.00 77.56 177 LYS A C 1
ATOM 1476 O O . LYS A 1 177 ? 1.198 -36.988 24.459 1.00 77.56 177 LYS A O 1
ATOM 1481 N N . GLY A 1 178 ? -0.469 -36.574 25.909 1.00 74.75 178 GLY A N 1
ATOM 1482 C CA . GLY A 1 178 ? -1.532 -37.261 25.157 1.00 74.75 178 GLY A CA 1
ATOM 1483 C C . GLY A 1 178 ? -2.081 -36.508 23.937 1.00 74.75 178 GLY A C 1
ATOM 1484 O O . GLY A 1 178 ? -2.833 -37.081 23.162 1.00 74.75 178 GLY A O 1
ATOM 1485 N N . LYS A 1 179 ? -1.713 -35.235 23.733 1.00 70.81 179 LYS A N 1
ATOM 1486 C CA . LYS A 1 179 ? -2.178 -34.402 22.604 1.00 70.81 179 LYS A CA 1
ATOM 1487 C C . LYS A 1 179 ? -1.098 -34.189 21.534 1.00 70.81 179 LYS A C 1
ATOM 1489 O O . LYS A 1 179 ? -1.206 -33.295 20.695 1.00 70.81 179 LYS A O 1
ATOM 1494 N N . LYS A 1 180 ? -0.018 -34.974 21.575 1.00 65.75 180 LYS A N 1
ATOM 1495 C CA . LYS A 1 180 ? 1.125 -34.850 20.662 1.00 65.75 180 LYS A CA 1
ATOM 1496 C C . LYS A 1 180 ? 0.702 -35.275 19.246 1.00 65.75 180 LYS A C 1
ATOM 1498 O O . LYS A 1 180 ? 0.419 -36.440 19.007 1.00 65.75 180 LYS A O 1
ATOM 1503 N N . GLY A 1 181 ? 0.638 -34.319 18.318 1.00 68.62 181 GLY A N 1
ATOM 1504 C CA . GLY A 1 181 ? 0.410 -34.572 16.887 1.00 68.62 181 GLY A CA 1
ATOM 1505 C C . GLY A 1 181 ? -1.048 -34.584 16.409 1.00 68.62 181 GLY A C 1
ATOM 1506 O O . GLY A 1 181 ? -1.267 -34.579 15.204 1.00 68.62 181 GLY A O 1
ATOM 1507 N N . LYS A 1 182 ? -2.045 -34.539 17.305 1.00 68.38 182 LYS A N 1
ATOM 1508 C CA . LYS A 1 182 ? -3.474 -34.514 16.938 1.00 68.38 182 LYS A CA 1
ATOM 1509 C C . LYS A 1 182 ? -4.227 -33.461 17.754 1.00 68.38 182 LYS A C 1
ATOM 1511 O O . LYS A 1 182 ? -4.773 -33.759 18.810 1.00 68.38 182 LYS A O 1
ATOM 1516 N N . ILE A 1 183 ? -4.242 -32.213 17.283 1.00 72.56 183 ILE A N 1
ATOM 1517 C CA . ILE A 1 183 ? -5.165 -31.187 17.791 1.00 72.56 183 ILE A CA 1
ATOM 1518 C C . ILE A 1 183 ? -5.877 -30.549 16.607 1.00 72.56 183 ILE A C 1
ATOM 1520 O O . ILE A 1 183 ? -5.232 -29.987 15.722 1.00 72.56 183 ILE A O 1
ATOM 1524 N N . SER A 1 184 ? -7.209 -30.621 16.625 1.00 79.69 184 SER A N 1
ATOM 1525 C CA . SER A 1 184 ? -8.042 -29.861 15.699 1.00 79.69 184 SER A CA 1
ATOM 1526 C C . SER A 1 184 ? -7.861 -28.366 15.948 1.00 79.69 184 SER A C 1
ATOM 1528 O O . SER A 1 184 ? -7.806 -27.904 17.090 1.00 79.69 184 SER A O 1
ATOM 1530 N N . ARG A 1 185 ? -7.722 -27.606 14.865 1.00 82.06 185 ARG A N 1
ATOM 1531 C CA . ARG A 1 185 ? -7.456 -26.172 14.916 1.00 82.06 185 ARG A CA 1
ATOM 1532 C C . ARG A 1 185 ? -8.674 -25.438 15.509 1.00 82.06 185 ARG A C 1
ATOM 1534 O O . ARG A 1 185 ? -9.737 -25.491 14.900 1.00 82.06 185 ARG A O 1
ATOM 1541 N N . PRO A 1 186 ? -8.541 -24.728 16.648 1.00 82.25 186 PRO A N 1
ATOM 1542 C CA . PRO A 1 186 ? -9.641 -23.946 17.209 1.00 82.25 186 PRO A CA 1
ATOM 1543 C C . PRO A 1 186 ? -9.965 -22.737 16.322 1.00 82.25 186 PRO A C 1
ATOM 1545 O O . PRO A 1 186 ? -9.110 -22.211 15.596 1.00 82.25 186 PRO A O 1
ATOM 1548 N N . ASN A 1 187 ? -11.199 -22.253 16.434 1.00 82.75 187 ASN A N 1
ATOM 1549 C CA . ASN A 1 187 ? -11.650 -21.077 15.707 1.00 82.75 187 ASN A CA 1
ATOM 1550 C C . ASN A 1 187 ? -11.016 -19.801 16.280 1.00 82.75 187 ASN A C 1
ATOM 1552 O O . ASN A 1 187 ? -11.166 -19.471 17.451 1.00 82.75 187 ASN A O 1
ATOM 1556 N N . GLY A 1 188 ? -10.330 -19.039 15.425 1.00 84.94 188 GLY A N 1
ATOM 1557 C CA . GLY A 1 188 ? -9.747 -17.746 15.784 1.00 84.94 188 GLY A CA 1
ATOM 1558 C C . GLY A 1 188 ? -8.234 -17.774 16.012 1.00 84.94 188 GLY A C 1
ATOM 1559 O O . GLY A 1 188 ? -7.495 -18.559 15.418 1.00 84.94 188 GLY A O 1
ATOM 1560 N N . ARG A 1 189 ? -7.737 -16.814 16.802 1.00 88.56 189 ARG A N 1
ATOM 1561 C CA . ARG A 1 189 ? -6.303 -16.694 17.095 1.00 88.56 189 ARG A CA 1
ATOM 1562 C C . ARG A 1 189 ? -5.975 -17.564 18.295 1.00 88.56 189 ARG A C 1
ATOM 1564 O O . ARG A 1 189 ? -6.420 -17.265 19.397 1.00 88.56 189 ARG A O 1
ATOM 1571 N N . TYR A 1 190 ? -5.127 -18.558 18.094 1.00 89.44 190 TYR A N 1
ATOM 1572 C CA . TYR A 1 190 ? -4.644 -19.415 19.164 1.00 89.44 190 TYR A CA 1
ATOM 1573 C C . TYR A 1 190 ? -3.127 -19.539 19.117 1.00 89.44 190 TYR A C 1
ATOM 1575 O O . TYR A 1 190 ? -2.485 -19.280 18.096 1.00 89.44 190 TYR A O 1
ATOM 1583 N N . LYS A 1 191 ? -2.557 -19.928 20.250 1.00 89.19 191 LYS A N 1
ATOM 1584 C CA . LYS A 1 191 ? -1.146 -20.248 20.397 1.00 89.19 191 LYS A CA 1
ATOM 1585 C C . LYS A 1 191 ? -1.040 -21.587 21.106 1.00 89.19 191 LYS A C 1
ATOM 1587 O O . LYS A 1 191 ? -1.514 -21.724 22.233 1.00 89.19 191 LYS A O 1
ATOM 1592 N N . LEU A 1 192 ? -0.412 -22.555 20.446 1.00 88.56 192 LEU A N 1
ATOM 1593 C CA . LEU A 1 192 ? 0.013 -23.781 21.111 1.00 88.56 192 LEU A CA 1
ATOM 1594 C C . LEU A 1 192 ? 1.160 -23.441 22.047 1.00 88.56 192 LEU A C 1
ATOM 1596 O O . LEU A 1 192 ? 2.117 -22.772 21.658 1.00 88.56 192 LEU A O 1
ATOM 1600 N N . VAL A 1 193 ? 1.037 -23.891 23.284 1.00 89.69 193 VAL A N 1
ATOM 1601 C CA . VAL A 1 193 ? 2.048 -23.716 24.316 1.00 89.69 193 VAL A CA 1
ATOM 1602 C C . VAL A 1 193 ? 2.386 -25.089 24.865 1.00 89.69 193 VAL A C 1
ATOM 1604 O O . VAL A 1 193 ? 1.500 -25.831 25.276 1.00 89.69 193 VAL A O 1
ATOM 1607 N N . ASP A 1 194 ? 3.666 -25.429 24.899 1.00 89.81 194 ASP A N 1
ATOM 1608 C CA . ASP A 1 194 ? 4.170 -26.611 25.589 1.00 89.81 194 ASP A CA 1
ATOM 1609 C C . ASP A 1 194 ? 5.012 -26.205 26.815 1.00 89.81 194 ASP A C 1
ATOM 1611 O O . ASP A 1 194 ? 5.236 -25.023 27.118 1.00 89.81 194 ASP A O 1
ATOM 1615 N N . SER A 1 195 ? 5.465 -27.203 27.574 1.00 90.12 195 SER A N 1
ATOM 1616 C CA . SER A 1 195 ? 6.287 -26.969 28.765 1.00 90.12 195 SER A CA 1
ATOM 1617 C C . SER A 1 195 ? 7.653 -26.361 28.423 1.00 90.12 195 SER A C 1
ATOM 1619 O O . SER A 1 195 ? 8.164 -25.552 29.205 1.00 90.12 195 SER A O 1
ATOM 1621 N N . ARG A 1 196 ? 8.227 -26.696 27.258 1.00 89.62 196 ARG A N 1
ATOM 1622 C CA . ARG A 1 196 ? 9.511 -26.165 26.782 1.00 89.62 196 ARG A CA 1
ATOM 1623 C C . ARG A 1 196 ? 9.402 -24.682 26.437 1.00 89.62 196 ARG A C 1
ATOM 1625 O O . ARG A 1 196 ? 10.129 -23.883 27.016 1.00 89.62 196 ARG A O 1
ATOM 1632 N N . MET A 1 197 ? 8.401 -24.283 25.658 1.00 90.69 197 MET A N 1
ATOM 1633 C CA . MET A 1 197 ? 8.101 -22.889 25.331 1.00 90.69 197 MET A CA 1
ATOM 1634 C C . MET A 1 197 ? 7.885 -22.042 26.589 1.00 90.69 197 MET A C 1
ATOM 1636 O O . MET A 1 197 ? 8.338 -20.899 26.657 1.00 90.69 197 MET A O 1
ATOM 1640 N N . LYS A 1 198 ? 7.226 -22.587 27.623 1.00 92.12 198 LYS A N 1
ATOM 1641 C CA . LYS A 1 198 ? 7.091 -21.899 28.918 1.00 92.12 198 LYS A CA 1
ATOM 1642 C C . LYS A 1 198 ? 8.454 -21.655 29.577 1.00 92.12 198 LYS A C 1
ATOM 1644 O O . LYS A 1 198 ? 8.664 -20.567 30.123 1.00 92.12 198 LYS A O 1
ATOM 1649 N N . LYS A 1 199 ? 9.367 -22.635 29.544 1.00 95.25 199 LYS A N 1
ATOM 1650 C CA . LYS A 1 199 ? 10.739 -22.493 30.069 1.00 95.25 199 LYS A CA 1
ATOM 1651 C C . LYS A 1 199 ? 11.537 -21.470 29.257 1.00 95.25 199 LYS A C 1
ATOM 1653 O O . LYS A 1 199 ? 12.124 -20.573 29.859 1.00 95.25 199 LYS A O 1
ATOM 1658 N N . ASP A 1 200 ? 11.462 -21.527 27.933 1.00 94.62 200 ASP A N 1
ATOM 1659 C CA . ASP A 1 200 ? 12.196 -20.631 27.035 1.00 94.62 200 ASP A CA 1
ATOM 1660 C C . ASP A 1 200 ? 11.729 -19.178 27.186 1.00 94.62 200 ASP A C 1
ATOM 1662 O O . ASP A 1 200 ? 12.542 -18.277 27.387 1.00 94.62 200 ASP A O 1
ATOM 1666 N N . LEU A 1 201 ? 10.412 -18.935 27.216 1.00 95.06 201 LEU A N 1
ATOM 1667 C CA . LEU A 1 201 ? 9.853 -17.599 27.462 1.00 95.06 201 LEU A CA 1
ATOM 1668 C C . LEU A 1 201 ? 10.217 -17.067 28.851 1.00 95.06 201 LEU A C 1
ATOM 1670 O O . LEU A 1 201 ? 10.457 -15.871 29.013 1.00 95.06 201 LEU A O 1
ATOM 1674 N N . ARG A 1 202 ? 10.263 -17.934 29.868 1.00 95.12 202 ARG A N 1
ATOM 1675 C CA . ARG A 1 202 ? 10.692 -17.550 31.218 1.00 95.12 202 ARG A CA 1
ATOM 1676 C C . ARG A 1 202 ? 12.173 -17.170 31.233 1.00 95.12 202 ARG A C 1
ATOM 1678 O O . ARG A 1 202 ? 12.517 -16.156 31.837 1.00 95.12 202 ARG A O 1
ATOM 1685 N N . ALA A 1 203 ? 13.027 -17.945 30.569 1.00 95.44 203 ALA A N 1
ATOM 1686 C CA . ALA A 1 203 ? 14.451 -17.657 30.446 1.00 95.44 203 ALA A CA 1
ATOM 1687 C C . ALA A 1 203 ? 14.697 -16.355 29.668 1.00 95.44 203 ALA A C 1
ATOM 1689 O O . ALA A 1 203 ? 15.444 -15.503 30.144 1.00 95.44 203 ALA A O 1
ATOM 1690 N N . MET A 1 204 ? 14.008 -16.150 28.540 1.00 93.81 204 MET A N 1
ATOM 1691 C CA . MET A 1 204 ? 14.067 -14.902 27.772 1.00 93.81 204 MET A CA 1
ATOM 1692 C C . MET A 1 204 ? 13.648 -13.697 28.613 1.00 93.81 204 MET A C 1
ATOM 1694 O O . MET A 1 204 ? 14.400 -12.733 28.694 1.00 93.81 204 MET A O 1
ATOM 1698 N N . LYS A 1 205 ? 12.515 -13.775 29.325 1.00 94.19 205 LYS A N 1
ATOM 1699 C CA . LYS A 1 205 ? 12.068 -12.693 30.219 1.00 94.19 205 LYS A CA 1
ATOM 1700 C C . LYS A 1 205 ? 13.056 -12.414 31.353 1.00 94.19 205 LYS A C 1
ATOM 1702 O O . LYS A 1 205 ? 13.218 -11.264 31.743 1.00 94.19 205 LYS A O 1
ATOM 1707 N N . ARG A 1 206 ? 13.720 -13.437 31.909 1.00 92.19 206 ARG A N 1
ATOM 1708 C CA . ARG A 1 206 ? 14.790 -13.227 32.904 1.00 92.19 206 ARG A CA 1
ATOM 1709 C C . ARG A 1 206 ? 15.987 -12.506 32.284 1.00 92.19 206 ARG A C 1
ATOM 1711 O O . ARG A 1 206 ? 16.443 -11.532 32.867 1.00 92.19 206 ARG A O 1
ATOM 1718 N N . LYS A 1 207 ? 16.446 -12.939 31.104 1.00 90.69 207 LYS A N 1
ATOM 1719 C CA . LYS A 1 207 ? 17.548 -12.291 30.372 1.00 90.69 207 LYS A CA 1
ATOM 1720 C C . LYS A 1 207 ? 17.227 -10.840 30.010 1.00 90.69 207 LYS A C 1
ATOM 1722 O O . LYS A 1 207 ? 18.082 -9.971 30.128 1.00 90.69 207 LYS A O 1
ATOM 1727 N N . GLU A 1 208 ? 15.996 -10.567 29.592 1.00 91.94 208 GLU A N 1
ATOM 1728 C CA . GLU A 1 208 ? 15.522 -9.217 29.279 1.00 91.94 208 GLU A CA 1
ATOM 1729 C C . GLU A 1 208 ? 15.554 -8.312 30.517 1.00 91.94 208 GLU A C 1
ATOM 1731 O O . GLU A 1 208 ? 16.069 -7.201 30.451 1.00 91.94 208 GLU A O 1
ATOM 1736 N N . LYS A 1 209 ? 15.136 -8.826 31.681 1.00 87.81 209 LYS A N 1
ATOM 1737 C CA . LYS A 1 209 ? 15.255 -8.106 32.960 1.00 87.81 209 LYS A CA 1
ATOM 1738 C C . LYS A 1 209 ? 16.706 -7.833 33.377 1.00 87.81 209 LYS A C 1
ATOM 1740 O O . LYS A 1 209 ? 16.956 -6.861 34.083 1.00 87.81 209 LYS A O 1
ATOM 1745 N N . THR A 1 210 ? 17.663 -8.675 32.982 1.00 83.81 210 THR A N 1
ATOM 1746 C CA . THR A 1 210 ? 19.087 -8.497 33.324 1.00 83.81 210 THR A CA 1
ATOM 1747 C C . THR A 1 210 ? 19.874 -7.696 32.288 1.00 83.81 210 THR A C 1
ATOM 1749 O O . THR A 1 210 ? 20.949 -7.204 32.619 1.00 83.81 210 THR A O 1
ATOM 1752 N N . LYS A 1 211 ? 19.355 -7.512 31.063 1.00 79.38 211 LYS A N 1
ATOM 1753 C CA . LYS A 1 211 ? 20.034 -6.804 29.956 1.00 79.38 211 LYS A CA 1
ATOM 1754 C C . LYS A 1 211 ? 20.408 -5.342 30.259 1.00 79.38 211 LYS A C 1
ATOM 1756 O O . LYS A 1 211 ? 21.233 -4.791 29.543 1.00 79.38 211 LYS A O 1
ATOM 1761 N N . GLY A 1 212 ? 19.862 -4.737 31.317 1.00 69.38 212 GLY A N 1
ATOM 1762 C CA . GLY A 1 212 ? 20.216 -3.385 31.774 1.00 69.38 212 GLY A CA 1
ATOM 1763 C C . GLY A 1 212 ? 21.002 -3.312 33.090 1.00 69.38 212 GLY A C 1
ATOM 1764 O O . GLY A 1 212 ? 21.406 -2.227 33.484 1.00 69.38 212 GLY A O 1
ATOM 1765 N N . ARG A 1 213 ? 21.230 -4.433 33.792 1.00 68.00 213 ARG A N 1
ATOM 1766 C CA . ARG A 1 213 ? 21.781 -4.424 35.166 1.00 68.00 213 ARG A CA 1
ATOM 1767 C C . ARG A 1 213 ? 23.312 -4.514 35.260 1.00 68.00 213 ARG A C 1
ATOM 1769 O O . ARG A 1 213 ? 23.848 -4.359 36.346 1.00 68.00 213 ARG A O 1
ATOM 1776 N N . GLY A 1 214 ? 24.018 -4.765 34.156 1.00 59.34 214 GLY A N 1
ATOM 1777 C CA . GLY A 1 214 ? 25.453 -5.095 34.171 1.00 59.34 214 GLY A CA 1
ATOM 1778 C C . GLY A 1 214 ? 26.424 -3.995 33.730 1.00 59.34 214 GLY A C 1
ATOM 1779 O O . GLY A 1 214 ? 27.622 -4.247 33.708 1.00 59.34 214 GLY A O 1
ATOM 1780 N N . LYS A 1 215 ? 25.957 -2.795 33.361 1.00 57.06 215 LYS A N 1
ATOM 1781 C CA . LYS A 1 215 ? 26.831 -1.749 32.791 1.00 57.06 215 LYS A CA 1
ATOM 1782 C C . LYS A 1 215 ? 27.464 -0.796 33.824 1.00 57.06 215 LYS A C 1
ATOM 1784 O O . LYS A 1 215 ? 27.990 0.231 33.421 1.00 57.06 215 LYS A O 1
ATOM 1789 N N . GLY A 1 216 ? 27.420 -1.118 35.124 1.00 56.41 216 GLY A N 1
ATOM 1790 C CA . GLY A 1 216 ? 27.767 -0.166 36.192 1.00 56.41 216 GLY A CA 1
ATOM 1791 C C . GLY A 1 216 ? 28.749 -0.606 37.285 1.00 56.41 216 GLY A C 1
ATOM 1792 O O . GLY A 1 216 ? 28.943 0.173 38.206 1.00 56.41 216 GLY A O 1
ATOM 1793 N N . SER A 1 217 ? 29.360 -1.801 37.269 1.00 53.06 217 SER A N 1
ATOM 1794 C CA . SER A 1 217 ? 30.154 -2.224 38.449 1.00 53.06 217 SER A CA 1
ATOM 1795 C C . SER A 1 217 ? 31.386 -3.099 38.190 1.00 53.06 217 SER A C 1
ATOM 1797 O O . SER A 1 217 ? 31.710 -3.967 39.000 1.00 53.06 217 SER A O 1
ATOM 1799 N N . ARG A 1 218 ? 32.107 -2.883 37.085 1.00 52.66 218 ARG A N 1
ATOM 1800 C CA . ARG A 1 218 ? 33.475 -3.410 36.917 1.00 52.66 218 ARG A CA 1
ATOM 1801 C C . ARG A 1 218 ? 34.396 -2.351 36.310 1.00 52.66 218 ARG A C 1
ATOM 1803 O O . ARG A 1 218 ? 34.913 -2.516 35.215 1.00 52.66 218 ARG A O 1
ATOM 1810 N N . ALA A 1 219 ? 34.590 -1.262 37.045 1.00 48.81 219 ALA A N 1
ATOM 1811 C CA . ALA A 1 219 ? 35.749 -0.394 36.891 1.00 48.81 219 ALA A CA 1
ATOM 1812 C C . ALA A 1 219 ? 36.329 -0.138 38.291 1.00 48.81 219 ALA A C 1
ATOM 1814 O O . ALA A 1 219 ? 35.669 0.461 39.132 1.00 48.81 219 ALA A O 1
ATOM 1815 N N . GLY A 1 220 ? 37.533 -0.659 38.541 1.00 52.06 220 GLY A N 1
ATOM 1816 C CA . GLY A 1 220 ? 38.455 -0.152 39.560 1.00 52.06 220 GLY A CA 1
ATOM 1817 C C . GLY A 1 220 ? 38.182 -0.481 41.033 1.00 52.06 220 GLY A C 1
ATOM 1818 O O . GLY A 1 220 ? 37.768 0.382 41.795 1.00 52.06 220 GLY A O 1
ATOM 1819 N N . ARG A 1 221 ? 38.587 -1.670 41.491 1.00 45.56 221 ARG A N 1
ATOM 1820 C CA . ARG A 1 221 ? 39.256 -1.791 42.803 1.00 45.56 221 ARG A CA 1
ATOM 1821 C C . ARG A 1 221 ? 40.560 -2.556 42.608 1.00 45.56 221 ARG A C 1
ATOM 1823 O O . ARG A 1 221 ? 40.645 -3.758 42.834 1.00 45.56 221 ARG A O 1
ATOM 1830 N N . GLY A 1 222 ? 41.540 -1.829 42.077 1.00 44.12 222 GLY A N 1
ATOM 1831 C CA . GLY A 1 222 ? 42.946 -2.192 42.146 1.00 44.12 222 GLY A CA 1
ATOM 1832 C C . GLY A 1 222 ? 43.496 -1.826 43.523 1.00 44.12 222 GLY A C 1
ATOM 1833 O O . GLY A 1 222 ? 43.260 -0.725 44.010 1.00 44.12 222 GLY A O 1
ATOM 1834 N N . ARG A 1 223 ? 44.150 -2.821 44.120 1.00 43.62 223 ARG A N 1
ATOM 1835 C CA . ARG A 1 223 ? 45.186 -2.813 45.162 1.00 43.62 223 ARG A CA 1
ATOM 1836 C C . ARG A 1 223 ? 45.658 -1.441 45.682 1.00 43.62 223 ARG A C 1
ATOM 1838 O O . ARG A 1 223 ? 46.172 -0.627 44.919 1.00 43.62 223 ARG A O 1
ATOM 1845 N N . ARG A 1 224 ? 45.598 -1.291 47.004 1.00 43.81 224 ARG A N 1
ATOM 1846 C CA . ARG A 1 224 ? 46.606 -0.617 47.828 1.00 43.81 224 ARG A CA 1
ATOM 1847 C C . ARG A 1 224 ? 47.054 -1.614 48.883 1.00 43.81 224 ARG A C 1
ATOM 1849 O O . ARG A 1 224 ? 46.172 -2.394 49.311 1.00 43.81 224 ARG A O 1
#

Organism: Oesophagostomum dentatum (NCBI:txid61180)

Foldseek 3Di:
DDDDPPPPPDPVVVPPPCPDDPDPDPPVPPPDPPDDDDALLVVQLVCLCVVDPVSVVVQVVVCDDPPNDDDPDDDPVVVVVCVVVVDDDHPGDPVSSVVSVVVVCVCVVDPPVNVVVVVVVVVVLLVVLVVVLVVVLVVLVPDPPDDPVVSVVVSVVSVVVSPDDDDFDAAEAEDDPVCPPDDDDDPGHYDYDYPVNVVVVVVVVVCVVCVPVPPPPPDDDDDD

pLDDT: mean 80.99, std 16.95, range [38.44, 95.44]

InterPro domains:
  IPR012920 Ribosomal RNA methyltransferase, SPB1-like, C-terminal [PF07780] (5-209)

Secondary structure (DSSP, 8-state):
----------GGGTTTS---------GGGS---------HHHHHHHHHHHH-HHHHHHHHHHH-STT--PPSS--HHHHHHHHHH--PPPS--HHHHHHHHHHHHHHHHS-HHHHHHHHHHHHHHHHHHHHHHHHHHHHHHH-TTS-HHHHHHHHHHHHHHHHS----PPEEEE--GGGTT--PPPSSSEEEE-HHHHHHHHHHHHHHHHTTSSSSS-S-----

Sequence (224 aa):
MAWEDEEFEDDDKRASKREAEKTILGEDLKPKAKKRRLTPEQLALGEQLIYSSKSAREVEEWGWNRYTNNDEGLPDWFVEDERKHYRKQLPVNKAQVEEYKKRLRELNARPCKKVAEAKARKQRRALRRLQAAKKKAEGVLENENLEHAEKVREMKKIYAAANRKEKKKTELIVMTKGKKGKISRPNGRYKLVDSRMKKDLRAMKRKEKTKGRGKGSRAGRGRR